Protein AF-K1QK33-F1 (afdb_mon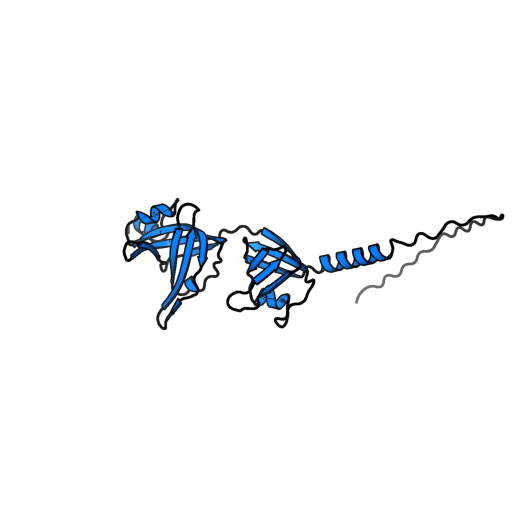omer_lite)

Foldseek 3Di:
DPPVVVCQQQFNEEDPAPVCLLVDDFFRWYKYKFAFQDKDQWDDDPVWIWIWTWGDPPPDIAIEIEIDVRRVDDDDHGWIKIKHTWGWHADPSDIHTYDDPSIDIDTPFDKDKDKAWFPDWDLPQVFTWTAGPNAIATEHNVLVCVQVVPSDDDGPFIWIAIARVRYGPDIDGPVVVVVVVVVVVVVVVVPDDPDDDDDDDDDDDDDDDDDDDDDDDDDDDDDD

Radius of gyration: 31.72 Å; chains: 1; bounding box: 88×4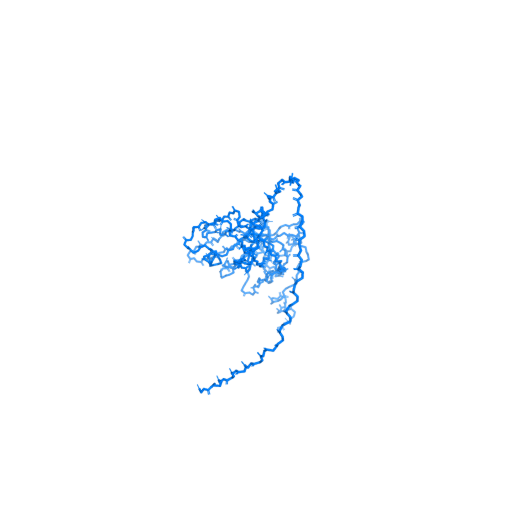4×99 Å

pLDDT: mean 79.13, std 19.97, range [30.23, 97.62]

InterPro domains:
  IPR012340 Nucleic acid-binding, OB-fold [G3DSA:2.40.50.140] (19-129)
  IPR012340 Nucleic acid-binding, OB-fold [SSF50249] (20-109)

Secondary structure (DSSP, 8-state):
--HHHHHHHHSPPBPS-GGGGGGSPTT-EEEEEEEEEEEPPPEE-SS-EEEEEEEE-SS-EEEEEEEGGGGGS---TT-EEEEEEEEEEEETTEEEEEEEEEEEEEE-PPPEEEEEEEEEEE--TTS-EEEETTEEEE--HHHHHHHSTTS---TT-EEEEEEETTEEEEEEE-HHHHHHHHHHHHHHHSS---PPP---------------------------

Sequence (224 aa):
MDENVVRKFTNPPMVDELGRIASLDNKMRVSVKGEVSNVSGIIETNETKRKIVTLSDGNATVDVKLWGELASLRIFSGSVVEISCVHVDLYQGRRSLNSSASTKVKNIDVEDEFSGVIDGVSFDESNTSILINDEMLSCSTEQLSDIFPGGVFAENKHVKGRKRRSVITVLEEDVVAMVAEDVDKMVAVVGEDKLPEDELLGEDKEEKDIDNEAEEKLFKIESV

Organism: Magallana gigas (NCBI:txid29159)

Structure (mmCIF, N/CA/C/O backbone):
data_AF-K1QK33-F1
#
_entry.id   AF-K1QK33-F1
#
loop_
_atom_site.group_PDB
_atom_site.id
_atom_site.type_symbol
_atom_site.label_atom_id
_atom_site.label_alt_id
_atom_site.label_comp_id
_atom_site.label_asym_id
_atom_site.label_entity_id
_atom_site.label_seq_id
_atom_site.pdbx_PDB_ins_code
_atom_site.Cartn_x
_atom_site.Cartn_y
_atom_site.Cartn_z
_atom_site.occupancy
_atom_site.B_iso_or_equiv
_atom_site.auth_seq_id
_atom_site.auth_comp_id
_atom_site.auth_asym_id
_atom_site.auth_atom_id
_atom_site.pdbx_PDB_model_num
ATOM 1 N N . MET A 1 1 ? -2.361 -8.737 35.296 1.00 60.56 1 MET A N 1
ATOM 2 C CA . MET A 1 1 ? -2.838 -8.561 33.907 1.00 60.56 1 MET A CA 1
ATOM 3 C C . MET A 1 1 ? -2.863 -9.936 33.275 1.00 60.56 1 MET A C 1
ATOM 5 O O . MET A 1 1 ? -1.891 -10.654 33.445 1.00 60.56 1 MET A O 1
ATOM 9 N N . ASP A 1 2 ? -3.960 -10.319 32.630 1.00 78.75 2 ASP A N 1
ATOM 10 C CA . ASP A 1 2 ? -4.052 -11.603 31.927 1.00 78.75 2 ASP A CA 1
ATOM 11 C C . ASP A 1 2 ? -3.183 -11.550 30.656 1.00 78.75 2 ASP A C 1
ATOM 13 O O . ASP A 1 2 ? -3.399 -10.699 29.787 1.00 78.75 2 ASP A O 1
ATOM 17 N N . GLU A 1 3 ? -2.181 -12.428 30.559 1.00 74.12 3 GLU A N 1
ATOM 18 C CA . GLU A 1 3 ? -1.261 -12.508 29.415 1.00 74.12 3 GLU A CA 1
ATOM 19 C C . GLU A 1 3 ? -2.002 -12.706 28.086 1.00 74.12 3 GLU A C 1
ATOM 21 O O . GLU A 1 3 ? -1.578 -12.180 27.053 1.00 74.12 3 GLU A O 1
ATOM 26 N N . ASN A 1 4 ? -3.157 -13.379 28.101 1.00 74.44 4 ASN A N 1
ATOM 27 C CA . ASN A 1 4 ? -3.968 -13.566 26.901 1.00 74.44 4 ASN A CA 1
ATOM 28 C C . ASN A 1 4 ? -4.580 -12.254 26.403 1.00 74.44 4 ASN A C 1
ATOM 30 O O . ASN A 1 4 ? -4.718 -12.057 25.194 1.00 74.44 4 ASN A O 1
ATOM 34 N N . VAL A 1 5 ? -4.926 -11.340 27.312 1.00 74.81 5 VAL A N 1
ATOM 35 C CA . VAL A 1 5 ? -5.465 -10.019 26.961 1.00 74.81 5 VAL A CA 1
ATOM 36 C C . VAL A 1 5 ? -4.369 -9.153 26.349 1.00 74.81 5 VAL A C 1
ATOM 38 O O . VAL A 1 5 ? -4.593 -8.526 25.314 1.00 74.81 5 VAL A O 1
ATOM 41 N N . VAL A 1 6 ? -3.163 -9.180 26.926 1.00 76.88 6 VAL A N 1
ATOM 42 C CA . VAL A 1 6 ? -2.003 -8.458 26.381 1.00 76.88 6 VAL A CA 1
ATOM 43 C C . VAL A 1 6 ? -1.658 -8.983 24.990 1.00 76.88 6 VAL A C 1
ATOM 45 O O . VAL A 1 6 ? -1.521 -8.193 24.061 1.00 76.88 6 VAL A O 1
ATOM 48 N N . ARG A 1 7 ? -1.604 -10.308 24.810 1.00 76.38 7 ARG A N 1
ATOM 49 C CA . ARG A 1 7 ? -1.292 -10.930 23.517 1.00 76.38 7 ARG A CA 1
ATOM 50 C C . ARG A 1 7 ? -2.323 -10.596 22.442 1.00 76.38 7 ARG A C 1
ATOM 52 O O . ARG A 1 7 ? -1.934 -10.224 21.342 1.00 76.38 7 ARG A O 1
ATOM 59 N N . LYS A 1 8 ? -3.624 -10.664 22.745 1.00 74.31 8 LYS A N 1
ATOM 60 C CA . LYS A 1 8 ? -4.683 -10.249 21.801 1.00 74.31 8 LYS A CA 1
ATOM 61 C C . LYS A 1 8 ? -4.584 -8.770 21.426 1.00 74.31 8 LYS A C 1
ATOM 63 O O . LYS A 1 8 ? -5.012 -8.384 20.343 1.00 74.31 8 LYS A O 1
ATOM 68 N N . PHE A 1 9 ? -4.032 -7.946 22.312 1.00 75.94 9 PHE A N 1
ATOM 69 C CA . PHE A 1 9 ? -3.857 -6.524 22.061 1.00 75.94 9 PHE A CA 1
ATOM 70 C C . PHE A 1 9 ? -2.605 -6.217 21.232 1.00 75.94 9 PHE A C 1
ATOM 72 O O . PHE A 1 9 ? -2.663 -5.346 20.369 1.00 75.94 9 PHE A O 1
ATOM 79 N N . THR A 1 10 ? -1.488 -6.906 21.470 1.00 77.62 10 THR A N 1
ATOM 80 C CA . THR A 1 10 ? -0.196 -6.617 20.821 1.00 77.62 10 THR A CA 1
ATOM 81 C C . THR A 1 10 ? 0.072 -7.456 19.577 1.00 77.62 10 THR A C 1
ATOM 83 O O . THR A 1 10 ? 0.763 -6.988 18.676 1.00 77.62 10 THR A O 1
ATOM 86 N N . ASN A 1 11 ? -0.482 -8.666 19.505 1.00 83.44 11 ASN A N 1
ATOM 87 C CA . ASN A 1 11 ? -0.312 -9.603 18.400 1.00 83.44 11 ASN A CA 1
ATOM 88 C C . ASN A 1 11 ? -1.617 -10.382 18.134 1.00 83.44 11 ASN A C 1
ATOM 90 O O . ASN A 1 11 ? -1.719 -11.571 18.464 1.00 83.44 11 ASN A O 1
ATOM 94 N N . PRO A 1 12 ? -2.655 -9.704 17.613 1.00 88.56 12 PRO A N 1
ATOM 95 C CA . PRO A 1 12 ? -3.931 -10.340 17.331 1.00 88.56 12 PRO A CA 1
ATOM 96 C C . PRO A 1 12 ? -3.814 -11.374 16.203 1.00 88.56 12 PRO A C 1
ATOM 98 O O . PRO A 1 12 ? -2.946 -11.246 15.332 1.00 88.56 12 PRO A O 1
ATOM 101 N N . PRO A 1 13 ? -4.707 -12.380 16.194 1.00 89.69 13 PRO A N 1
ATOM 102 C CA . PRO A 1 13 ? -4.662 -13.464 15.223 1.00 89.69 13 PRO A CA 1
ATOM 103 C C . PRO A 1 13 ? -4.806 -12.949 13.789 1.00 89.69 13 PRO A C 1
ATOM 105 O O . PRO A 1 13 ? -5.500 -11.958 13.535 1.00 89.69 13 PRO A O 1
ATOM 108 N N . MET A 1 14 ? -4.155 -13.653 12.862 1.00 93.12 14 MET A N 1
ATOM 109 C CA . MET A 1 14 ? -4.370 -13.459 11.435 1.00 93.12 14 MET A CA 1
ATOM 110 C C . MET A 1 14 ? -5.740 -14.002 11.043 1.00 93.12 14 MET A C 1
ATOM 112 O O . MET A 1 14 ? -6.140 -15.072 11.495 1.00 93.12 14 MET A O 1
ATOM 116 N N . VAL A 1 15 ? -6.464 -13.244 10.233 1.00 94.31 15 VAL A N 1
ATOM 117 C CA . VAL A 1 15 ? -7.711 -13.686 9.621 1.00 94.31 15 VAL A CA 1
ATOM 118 C C . VAL A 1 15 ? -7.368 -14.438 8.342 1.00 94.31 15 VAL A C 1
ATOM 120 O O . VAL A 1 15 ? -6.666 -13.897 7.491 1.00 94.31 15 VAL A O 1
ATOM 123 N N . ASP A 1 16 ? -7.874 -15.665 8.225 1.00 89.12 16 ASP A N 1
ATOM 124 C CA . ASP A 1 16 ? -7.575 -16.552 7.092 1.00 89.12 16 ASP A CA 1
ATOM 125 C C . ASP A 1 16 ? -8.232 -16.086 5.781 1.00 89.12 16 ASP A C 1
ATOM 127 O O . ASP A 1 16 ? -7.663 -16.255 4.709 1.00 89.12 16 ASP A O 1
ATOM 131 N N . GLU A 1 17 ? -9.418 -15.476 5.874 1.00 93.19 17 GLU A N 1
ATOM 132 C CA . GLU A 1 17 ? -10.234 -15.031 4.735 1.00 93.19 17 GLU A CA 1
ATOM 133 C C . GLU A 1 17 ? -10.769 -13.619 4.990 1.00 93.19 17 GLU A C 1
ATOM 135 O O . GLU A 1 17 ? -11.452 -13.374 5.994 1.00 93.19 17 GLU A O 1
ATOM 140 N N . LEU A 1 18 ? -10.530 -12.683 4.071 1.00 94.31 18 LEU A N 1
ATOM 141 C CA . LEU A 1 18 ? -10.944 -11.286 4.224 1.00 94.31 18 LEU A CA 1
ATOM 142 C C . LEU A 1 18 ? -12.469 -11.147 4.312 1.00 94.31 18 LEU A C 1
ATOM 144 O O . LEU A 1 18 ? -12.970 -10.265 5.014 1.00 94.31 18 LEU A O 1
ATOM 148 N N . GLY A 1 19 ? -13.224 -12.061 3.694 1.00 92.06 19 GLY A N 1
ATOM 149 C CA . GLY A 1 19 ? -14.686 -12.108 3.795 1.00 92.06 19 GLY A CA 1
ATOM 150 C C . GLY A 1 19 ? -15.193 -12.247 5.236 1.00 92.06 19 GLY A C 1
ATOM 151 O O . GLY A 1 19 ? -16.234 -11.687 5.589 1.00 92.06 19 GLY A O 1
ATOM 152 N N . ARG A 1 20 ? -14.424 -12.897 6.123 1.00 93.31 20 ARG A N 1
ATOM 153 C CA . ARG A 1 20 ? -14.799 -13.065 7.537 1.00 93.31 20 ARG A CA 1
ATOM 154 C C . ARG A 1 20 ? -14.842 -11.743 8.291 1.00 93.31 20 ARG A C 1
ATOM 156 O O . ARG A 1 20 ? -15.603 -11.647 9.256 1.00 93.31 20 ARG A O 1
ATOM 163 N N . ILE A 1 21 ? -14.122 -10.710 7.836 1.00 94.25 21 ILE A N 1
ATOM 164 C CA . ILE A 1 21 ? -14.168 -9.368 8.438 1.00 94.25 21 ILE A CA 1
ATOM 165 C C . ILE A 1 21 ? -15.605 -8.846 8.505 1.00 94.25 21 ILE A C 1
ATOM 167 O O . ILE A 1 21 ? -15.966 -8.218 9.497 1.00 94.25 21 ILE A O 1
ATOM 171 N N . ALA A 1 22 ? -16.457 -9.176 7.527 1.00 89.81 22 ALA A N 1
ATOM 172 C CA . ALA A 1 22 ? -17.864 -8.783 7.503 1.00 89.81 22 ALA A CA 1
ATOM 173 C C . ALA A 1 22 ? -18.676 -9.296 8.711 1.00 89.81 22 ALA A C 1
ATOM 175 O O . ALA A 1 22 ? -19.718 -8.719 9.014 1.00 89.81 22 ALA A O 1
ATOM 176 N N . SER A 1 23 ? -18.201 -10.326 9.418 1.00 91.69 23 SER A N 1
ATOM 177 C CA . SER A 1 23 ? -18.864 -10.937 10.581 1.00 91.69 23 SER A CA 1
ATOM 178 C C . SER A 1 23 ? -18.249 -10.562 11.934 1.00 91.69 23 SER A C 1
ATOM 180 O O . SER A 1 23 ? -18.840 -10.862 12.967 1.00 91.69 23 SER A O 1
ATOM 182 N N . LEU A 1 24 ? -17.091 -9.895 11.954 1.00 93.69 24 LEU A N 1
ATOM 183 C CA . LEU A 1 24 ? -16.370 -9.609 13.196 1.00 93.69 24 LEU A CA 1
ATOM 184 C C . LEU A 1 24 ? -17.005 -8.478 14.011 1.00 93.69 24 LEU A C 1
ATOM 186 O O . LEU A 1 24 ? -17.652 -7.571 13.478 1.00 93.69 24 LEU A O 1
ATOM 190 N N . ASP A 1 25 ? -16.774 -8.494 15.319 1.00 93.50 25 ASP A N 1
ATOM 191 C CA . ASP A 1 25 ? -17.248 -7.437 16.206 1.00 93.50 25 ASP A CA 1
ATOM 192 C C . ASP A 1 25 ? -16.510 -6.118 15.970 1.00 93.50 25 ASP A C 1
ATOM 194 O O . ASP A 1 25 ? -15.316 -6.075 15.657 1.00 93.50 25 ASP A O 1
ATOM 198 N N . ASN A 1 26 ? -17.228 -5.008 16.147 1.00 94.62 26 ASN A N 1
ATOM 199 C CA . ASN A 1 26 ? -16.630 -3.681 16.071 1.00 94.62 26 ASN A CA 1
ATOM 200 C C . ASN A 1 26 ? -15.508 -3.542 17.114 1.00 94.62 26 ASN A C 1
ATOM 202 O O . ASN A 1 26 ? -15.636 -4.014 18.241 1.00 94.62 26 ASN A O 1
ATOM 206 N N . LYS A 1 27 ? -14.419 -2.858 16.749 1.00 92.69 27 LYS A N 1
ATOM 207 C CA . LYS A 1 27 ? -13.205 -2.664 17.564 1.00 92.69 27 LYS A CA 1
ATOM 208 C C . LYS A 1 27 ? -12.405 -3.933 17.880 1.00 92.69 27 LYS A C 1
ATOM 210 O O . LYS A 1 27 ? -11.372 -3.826 18.544 1.00 92.69 27 LYS A O 1
ATOM 215 N N . MET A 1 28 ? -12.798 -5.102 17.371 1.00 92.94 28 MET A N 1
ATOM 216 C CA . MET A 1 28 ? -11.976 -6.306 17.473 1.00 92.94 28 MET A CA 1
ATOM 217 C C . MET A 1 28 ? -10.638 -6.090 16.761 1.00 92.94 28 MET A C 1
ATOM 219 O O . MET A 1 28 ? -10.605 -5.596 15.634 1.00 92.94 28 MET A O 1
ATOM 223 N N . ARG A 1 29 ? -9.536 -6.457 17.421 1.00 94.25 29 ARG A N 1
ATOM 224 C CA . ARG A 1 29 ? -8.194 -6.404 16.835 1.00 94.25 29 ARG A CA 1
ATOM 225 C C . ARG A 1 29 ? -7.901 -7.671 16.045 1.00 94.25 29 ARG A C 1
ATOM 227 O O . ARG A 1 29 ? -8.125 -8.771 16.547 1.00 94.25 29 ARG A O 1
ATOM 234 N N . VAL A 1 30 ? -7.367 -7.500 14.843 1.00 95.88 30 VAL A N 1
ATOM 235 C CA . VAL A 1 30 ? -7.015 -8.576 13.913 1.00 95.88 30 VAL A CA 1
ATOM 236 C C . VAL A 1 30 ? -5.743 -8.236 13.146 1.00 95.88 30 VAL A C 1
ATOM 238 O O . VAL A 1 30 ? -5.305 -7.084 13.106 1.00 95.88 30 VAL A O 1
ATOM 241 N N . SER A 1 31 ? -5.156 -9.255 12.538 1.00 96.62 31 SER A N 1
ATOM 242 C CA . SER A 1 31 ? -4.126 -9.117 11.516 1.00 96.62 31 SER A CA 1
ATOM 243 C C . SER A 1 31 ? -4.679 -9.654 10.195 1.00 96.62 31 SER A C 1
ATOM 245 O O . SER A 1 31 ? -5.483 -10.584 10.196 1.00 96.62 31 SER A O 1
ATOM 247 N N . VAL A 1 32 ? -4.287 -9.068 9.071 1.00 96.25 32 VAL A N 1
ATOM 248 C CA . VAL A 1 32 ? -4.762 -9.462 7.738 1.00 96.25 32 VAL A CA 1
ATOM 249 C C . VAL A 1 32 ? -3.596 -9.586 6.775 1.00 96.25 32 VAL A C 1
ATOM 251 O O . VAL A 1 32 ? -2.602 -8.870 6.897 1.00 96.25 32 VAL A O 1
ATOM 254 N N . LYS A 1 33 ? -3.736 -10.483 5.807 1.00 95.00 33 LYS A N 1
ATOM 255 C CA . LYS A 1 33 ? -2.839 -10.613 4.666 1.00 95.00 33 LYS A CA 1
ATOM 256 C C . LYS A 1 33 ? -3.685 -10.587 3.403 1.00 95.00 33 LYS A C 1
ATOM 258 O O . LYS A 1 33 ? -4.745 -11.201 3.369 1.00 95.00 33 LYS A O 1
ATOM 263 N N . GLY A 1 34 ? -3.227 -9.874 2.387 1.00 93.56 34 GLY A N 1
ATOM 264 C CA . GLY A 1 34 ? -3.933 -9.807 1.117 1.00 93.56 34 GLY A CA 1
ATOM 265 C C . GLY A 1 34 ? -3.133 -9.077 0.059 1.00 93.56 34 GLY A C 1
ATOM 266 O O . GLY A 1 34 ? -2.142 -8.403 0.351 1.00 93.56 34 GLY A O 1
ATOM 267 N N . GLU A 1 35 ? -3.584 -9.227 -1.174 1.00 92.19 35 GLU A N 1
ATOM 268 C CA . GLU A 1 35 ? -3.097 -8.471 -2.311 1.00 92.19 35 GLU A CA 1
ATOM 269 C C . GLU A 1 35 ? -3.724 -7.079 -2.327 1.00 92.19 35 GLU A C 1
ATOM 271 O O . GLU A 1 35 ? -4.932 -6.915 -2.178 1.00 92.19 35 GLU A O 1
ATOM 276 N N . VAL A 1 36 ? -2.910 -6.051 -2.508 1.00 92.44 36 VAL A N 1
ATOM 277 C CA . VAL A 1 36 ? -3.367 -4.674 -2.613 1.00 92.44 36 VAL A CA 1
ATOM 278 C C . VAL A 1 36 ? -4.030 -4.489 -3.971 1.00 92.44 36 VAL A C 1
ATOM 280 O O . VAL A 1 36 ? -3.363 -4.411 -4.988 1.00 92.44 36 VAL A O 1
ATOM 283 N N . SER A 1 37 ? -5.349 -4.385 -4.004 1.00 91.81 37 SER A N 1
ATOM 284 C CA . SER A 1 37 ? -6.094 -4.114 -5.242 1.00 91.81 37 SER A CA 1
ATOM 285 C C . SER A 1 37 ? -6.120 -2.628 -5.606 1.00 91.81 37 SER A C 1
ATOM 287 O O . SER A 1 37 ? -6.180 -2.277 -6.781 1.00 91.81 37 SER A O 1
ATOM 289 N N . ASN A 1 38 ? -6.085 -1.747 -4.603 1.00 91.75 38 ASN A N 1
ATOM 290 C CA . ASN A 1 38 ? -6.133 -0.303 -4.797 1.00 91.75 38 ASN A CA 1
ATOM 291 C C . ASN A 1 38 ? -5.453 0.432 -3.634 1.00 91.75 38 ASN A C 1
ATOM 293 O O . ASN A 1 38 ? -5.521 -0.002 -2.479 1.00 91.75 38 ASN A O 1
ATOM 297 N N . VAL A 1 39 ? -4.845 1.574 -3.939 1.00 92.06 39 VAL A N 1
ATOM 298 C CA . VAL A 1 39 ? -4.249 2.502 -2.980 1.00 92.06 39 VAL A CA 1
ATOM 299 C C . VAL A 1 39 ? -4.772 3.898 -3.291 1.00 92.06 39 VAL A C 1
ATOM 301 O O . VAL A 1 39 ? -4.550 4.427 -4.376 1.00 92.06 39 VAL A O 1
ATOM 304 N N . SER A 1 40 ? -5.471 4.516 -2.340 1.00 93.06 40 SER A N 1
ATOM 305 C CA . SER A 1 40 ? -5.924 5.896 -2.506 1.00 93.06 40 SER A CA 1
ATOM 306 C C . SER A 1 40 ? -4.747 6.873 -2.465 1.00 93.06 40 SER A C 1
ATOM 308 O O . SER A 1 40 ? -3.714 6.598 -1.852 1.00 93.06 40 SER A O 1
ATOM 310 N N . GLY A 1 41 ? -4.954 8.084 -2.984 1.00 87.25 41 GLY A N 1
ATOM 311 C CA . GLY A 1 41 ? -4.113 9.222 -2.615 1.00 87.25 41 GLY A CA 1
ATOM 312 C C . GLY A 1 41 ? -4.123 9.463 -1.098 1.00 87.25 41 GLY A C 1
ATOM 313 O O . GLY A 1 41 ? -5.017 8.996 -0.375 1.00 87.25 41 GLY A O 1
ATOM 314 N N . ILE A 1 42 ? -3.121 10.189 -0.608 1.00 91.75 42 ILE A N 1
ATOM 315 C CA . ILE A 1 42 ? -3.087 10.630 0.786 1.00 91.75 42 ILE A CA 1
ATOM 316 C C . ILE A 1 42 ? -4.120 11.745 0.963 1.00 91.75 42 ILE A C 1
ATOM 318 O O . ILE A 1 42 ? -4.104 12.747 0.256 1.00 91.75 42 ILE A O 1
ATOM 322 N N . ILE A 1 43 ? -5.021 11.555 1.922 1.00 92.25 43 ILE A N 1
ATOM 323 C CA . ILE A 1 43 ? -5.999 12.552 2.346 1.00 92.25 43 ILE A CA 1
ATOM 324 C C . ILE A 1 43 ? -5.438 13.211 3.602 1.00 92.25 43 ILE A C 1
ATOM 326 O O . ILE A 1 43 ? -5.307 12.555 4.641 1.00 92.25 43 ILE A O 1
ATOM 330 N N . GLU A 1 44 ? -5.108 14.493 3.506 1.00 91.69 44 GLU A N 1
ATOM 331 C CA . GLU A 1 44 ? -4.463 15.254 4.573 1.00 91.69 44 GLU A CA 1
ATOM 332 C C . GLU A 1 44 ? -5.277 16.505 4.915 1.00 91.69 44 GLU A C 1
ATOM 334 O O . GLU A 1 44 ? -5.737 17.241 4.044 1.00 91.69 44 GLU A O 1
ATOM 339 N N . THR A 1 45 ? -5.492 16.708 6.210 1.00 90.94 45 THR A N 1
ATOM 340 C CA . THR A 1 45 ? -6.045 17.919 6.815 1.00 90.94 45 THR A CA 1
ATOM 341 C C . THR A 1 45 ? -5.024 18.474 7.804 1.00 90.94 45 THR A C 1
ATOM 343 O O . THR A 1 45 ? -4.062 17.792 8.149 1.00 90.94 45 THR A O 1
ATOM 346 N N . ASN A 1 46 ? -5.260 19.676 8.335 1.00 87.81 46 ASN A N 1
ATOM 347 C CA . ASN A 1 46 ? -4.370 20.289 9.333 1.00 87.81 46 ASN A CA 1
ATOM 348 C C . ASN A 1 46 ? -4.151 19.427 10.594 1.00 87.81 46 ASN A C 1
ATOM 350 O O . ASN A 1 46 ? -3.192 19.650 11.325 1.00 87.81 46 ASN A O 1
ATOM 354 N N . GLU A 1 47 ? -5.042 18.470 10.868 1.00 88.88 47 GLU A N 1
ATOM 355 C CA . GLU A 1 47 ? -5.024 17.652 12.086 1.00 88.88 47 GLU A CA 1
ATOM 356 C C . GLU A 1 47 ? -4.766 16.167 11.817 1.00 88.88 47 GLU A C 1
ATOM 358 O O . GLU A 1 47 ? -4.342 15.440 12.714 1.00 88.88 47 GLU A O 1
ATOM 363 N N . THR A 1 48 ? -5.058 15.679 10.607 1.00 91.69 48 THR A N 1
ATOM 364 C CA . THR A 1 48 ? -5.021 14.243 10.322 1.00 91.69 48 THR A CA 1
ATOM 365 C C . THR A 1 48 ? -4.505 13.946 8.929 1.00 91.69 48 THR A C 1
ATOM 367 O O . THR A 1 48 ? -4.866 14.603 7.959 1.00 91.69 48 THR A O 1
ATOM 370 N N . LYS A 1 49 ? -3.737 12.866 8.829 1.00 94.06 49 LYS A N 1
ATOM 371 C CA . LYS A 1 49 ? -3.244 12.316 7.572 1.00 94.06 49 LYS A CA 1
ATOM 372 C C . LYS A 1 49 ? -3.669 10.865 7.469 1.00 94.06 49 LYS A C 1
ATOM 374 O O . LYS A 1 49 ? -3.510 10.112 8.435 1.00 94.06 49 LYS A O 1
ATOM 379 N N . ARG A 1 50 ? -4.232 10.461 6.331 1.00 95.50 50 ARG A N 1
ATOM 380 C CA . ARG A 1 50 ? -4.615 9.065 6.105 1.00 95.50 50 ARG A CA 1
ATOM 381 C C . ARG A 1 50 ? -4.496 8.631 4.656 1.00 95.50 50 ARG A C 1
ATOM 383 O O . ARG A 1 50 ? -4.633 9.435 3.743 1.00 95.50 50 ARG A O 1
ATOM 390 N N . LYS A 1 51 ? -4.356 7.326 4.465 1.00 95.12 51 LYS A N 1
ATOM 391 C CA . LYS A 1 51 ? -4.464 6.648 3.174 1.00 95.12 51 LYS A CA 1
ATOM 392 C C . LYS A 1 51 ? -5.342 5.414 3.313 1.00 95.12 51 LYS A C 1
ATOM 394 O O . LYS A 1 51 ? -5.377 4.801 4.380 1.00 95.12 51 LYS A O 1
ATOM 399 N N . ILE A 1 52 ? -6.060 5.057 2.257 1.00 96.31 52 ILE A N 1
ATOM 400 C CA . ILE A 1 52 ? -6.887 3.855 2.211 1.00 96.31 52 ILE A CA 1
ATOM 401 C C . ILE A 1 52 ? -6.207 2.845 1.292 1.00 96.31 52 ILE A C 1
ATOM 403 O O . ILE A 1 52 ? -5.870 3.160 0.154 1.00 96.31 52 ILE A O 1
ATOM 407 N N . VAL A 1 53 ? -5.996 1.640 1.809 1.00 96.44 53 VAL A N 1
ATOM 408 C CA . VAL A 1 53 ? -5.450 0.499 1.074 1.00 96.44 53 VAL A CA 1
ATOM 409 C C . VAL A 1 53 ? -6.533 -0.565 1.012 1.00 96.44 53 VAL A C 1
ATOM 411 O O . VAL A 1 53 ? -6.994 -1.029 2.054 1.00 96.44 53 VAL A O 1
ATOM 414 N N . THR A 1 54 ? -6.948 -0.951 -0.187 1.00 96.94 54 THR A N 1
ATOM 415 C CA . THR A 1 54 ? -7.949 -2.003 -0.381 1.00 96.94 54 THR A CA 1
ATOM 416 C C . THR A 1 54 ? -7.236 -3.325 -0.624 1.00 96.94 54 THR A C 1
ATOM 418 O O . THR A 1 54 ? -6.576 -3.501 -1.648 1.00 96.94 54 THR A O 1
ATOM 421 N N . LEU A 1 55 ? -7.374 -4.261 0.315 1.00 96.31 55 LEU A N 1
ATOM 422 C CA . LEU A 1 55 ? -6.838 -5.617 0.201 1.00 96.31 55 LEU A CA 1
ATOM 423 C C . LEU A 1 55 ? -7.870 -6.554 -0.423 1.00 96.31 55 LEU A C 1
ATOM 425 O O . LEU A 1 55 ? -9.060 -6.408 -0.156 1.00 96.31 55 LEU A O 1
ATOM 429 N N . SER A 1 56 ? -7.397 -7.523 -1.195 1.00 94.44 56 SER A N 1
ATOM 430 C CA . SER A 1 56 ? -8.158 -8.586 -1.841 1.00 94.44 56 SER A CA 1
ATOM 431 C C . SER A 1 56 ? -7.501 -9.939 -1.570 1.00 94.44 56 SER A C 1
ATOM 433 O O . SER A 1 56 ? -6.274 -10.047 -1.543 1.00 94.44 56 SER A O 1
ATOM 435 N N . ASP A 1 57 ? -8.312 -10.974 -1.376 1.00 90.94 57 ASP A N 1
ATOM 436 C CA . ASP A 1 57 ? -7.888 -12.381 -1.346 1.00 90.94 57 ASP A CA 1
ATOM 437 C C . ASP A 1 57 ? -8.436 -13.174 -2.550 1.00 90.94 57 ASP A C 1
ATOM 439 O O . ASP A 1 57 ? -8.380 -14.401 -2.573 1.00 90.94 57 ASP A O 1
ATOM 443 N N . GLY A 1 58 ? -8.987 -12.470 -3.547 1.00 87.44 58 GLY A N 1
ATOM 444 C CA . GLY A 1 58 ? -9.664 -13.041 -4.714 1.00 87.44 58 GLY A CA 1
ATOM 445 C C . GLY A 1 58 ? -11.163 -13.287 -4.511 1.00 87.44 58 GLY A C 1
ATOM 446 O O . GLY A 1 58 ? -11.913 -13.235 -5.482 1.00 87.44 58 GLY A O 1
ATOM 447 N N . ASN A 1 59 ? -11.621 -13.475 -3.270 1.00 89.81 59 ASN A N 1
ATOM 448 C CA . ASN A 1 59 ? -13.028 -13.733 -2.947 1.00 89.81 59 ASN A CA 1
ATOM 449 C C . ASN A 1 59 ? -13.727 -12.509 -2.346 1.00 89.81 59 ASN A C 1
ATOM 451 O O . ASN A 1 59 ? -14.920 -12.293 -2.564 1.00 89.81 59 ASN A O 1
ATOM 455 N N . ALA A 1 60 ? -13.000 -11.713 -1.566 1.00 93.88 60 ALA A N 1
ATOM 456 C CA . ALA A 1 60 ? -13.515 -10.540 -0.887 1.00 93.88 60 ALA A CA 1
ATOM 457 C C . ALA A 1 60 ? -12.476 -9.420 -0.851 1.00 93.88 60 ALA A C 1
ATOM 459 O O . ALA A 1 60 ? -11.268 -9.645 -0.914 1.00 93.88 60 ALA A O 1
ATOM 460 N N . THR A 1 61 ? -12.970 -8.195 -0.685 1.00 95.62 61 THR A N 1
ATOM 461 C CA . THR A 1 61 ? -12.133 -7.007 -0.519 1.00 95.62 61 THR A CA 1
ATOM 462 C C . THR A 1 61 ? -12.414 -6.316 0.805 1.00 95.62 61 THR A C 1
ATOM 464 O O . THR A 1 61 ? -13.573 -6.211 1.213 1.00 95.62 61 THR A O 1
ATOM 467 N N . VAL A 1 62 ? -11.381 -5.770 1.445 1.00 96.62 62 VAL A N 1
ATOM 468 C CA . VAL A 1 62 ? -11.522 -4.960 2.660 1.00 96.62 62 VAL A CA 1
ATOM 469 C C . VAL A 1 62 ? -10.680 -3.694 2.580 1.00 96.62 62 VAL A C 1
ATOM 471 O O . VAL A 1 62 ? -9.519 -3.723 2.178 1.00 96.62 62 VAL A O 1
ATOM 474 N N . ASP A 1 63 ? -11.263 -2.578 3.009 1.00 97.19 63 ASP A N 1
ATOM 475 C CA . ASP A 1 63 ? -10.546 -1.310 3.100 1.00 97.19 63 ASP A CA 1
ATOM 476 C C . ASP A 1 63 ? -9.816 -1.200 4.434 1.00 97.19 63 ASP A C 1
ATOM 478 O O . ASP A 1 63 ? -10.417 -1.356 5.502 1.00 97.19 63 ASP A O 1
ATOM 482 N N . VAL A 1 64 ? -8.534 -0.857 4.367 1.00 97.62 64 VAL A N 1
ATOM 483 C CA . VAL A 1 64 ? -7.670 -0.584 5.511 1.00 97.62 64 VAL A CA 1
ATOM 484 C C . VAL A 1 64 ? -7.279 0.890 5.504 1.00 97.62 64 VAL A C 1
ATOM 486 O O . VAL A 1 64 ? -6.590 1.363 4.603 1.00 97.62 64 VAL A O 1
ATOM 489 N N . LYS A 1 65 ? -7.713 1.637 6.519 1.00 97.12 65 LYS A N 1
ATOM 490 C CA . LYS A 1 65 ? -7.361 3.045 6.721 1.00 97.12 65 LYS A CA 1
ATOM 491 C C . LYS A 1 65 ? -6.078 3.132 7.543 1.00 97.12 65 LYS A C 1
ATOM 493 O O . LYS A 1 65 ? -6.078 2.805 8.731 1.00 97.12 65 LYS A O 1
ATOM 498 N N . LEU A 1 66 ? -5.004 3.582 6.909 1.00 96.81 66 LEU A N 1
ATOM 499 C CA . LEU A 1 66 ? -3.703 3.827 7.522 1.00 96.81 66 LEU A CA 1
ATOM 500 C C . LEU A 1 66 ? -3.594 5.303 7.902 1.00 96.81 66 LEU A C 1
ATOM 502 O O . LEU A 1 66 ? -3.737 6.166 7.038 1.00 96.81 66 LEU A O 1
ATOM 506 N N . TRP A 1 67 ? -3.359 5.588 9.180 1.00 95.44 67 TRP A N 1
ATOM 507 C CA . TRP A 1 67 ? -3.341 6.944 9.738 1.00 95.44 67 TRP A CA 1
ATOM 508 C C . TRP A 1 67 ? -1.931 7.409 10.122 1.00 95.44 67 TRP A C 1
ATOM 510 O O . TRP A 1 67 ? -1.064 6.597 10.449 1.00 95.44 67 TRP A O 1
ATOM 520 N N . GLY A 1 68 ? -1.727 8.728 10.132 1.00 93.38 68 GLY A N 1
ATOM 521 C CA . GLY A 1 68 ? -0.471 9.369 10.523 1.00 93.38 68 GLY A CA 1
ATOM 522 C C . GLY A 1 68 ? 0.680 8.955 9.609 1.00 93.38 68 GLY A C 1
ATOM 523 O O . GLY A 1 68 ? 0.525 8.912 8.389 1.00 93.38 68 GLY A O 1
ATOM 524 N N . GLU A 1 69 ? 1.811 8.582 10.204 1.00 91.25 69 GLU A N 1
ATOM 525 C CA . GLU A 1 69 ? 3.005 8.136 9.472 1.00 91.25 69 GLU A CA 1
ATOM 526 C C . GLU A 1 69 ? 2.754 6.908 8.585 1.00 91.25 69 GLU A C 1
ATOM 528 O O . GLU A 1 69 ? 3.376 6.758 7.533 1.00 91.25 69 GLU A O 1
ATOM 533 N N . LEU A 1 70 ? 1.787 6.052 8.943 1.00 92.50 70 LEU A N 1
ATOM 534 C CA . LEU A 1 70 ? 1.443 4.878 8.136 1.00 92.50 70 LEU A CA 1
ATOM 535 C C . LEU A 1 70 ? 0.846 5.259 6.772 1.00 92.50 70 LEU A C 1
ATOM 537 O O . LEU A 1 70 ? 0.907 4.462 5.837 1.00 92.50 70 LEU A O 1
ATOM 541 N N . ALA A 1 71 ? 0.287 6.465 6.631 1.00 91.38 71 ALA A N 1
ATOM 542 C CA . ALA A 1 71 ? -0.225 6.958 5.354 1.00 91.38 71 ALA A CA 1
ATOM 543 C C . ALA A 1 71 ? 0.899 7.184 4.326 1.00 91.38 71 ALA A C 1
ATOM 545 O O . ALA A 1 71 ? 0.690 6.980 3.128 1.00 91.38 71 ALA A O 1
ATOM 546 N N . SER A 1 72 ? 2.092 7.551 4.806 1.00 87.31 72 SER A N 1
ATOM 547 C CA . SER A 1 72 ? 3.287 7.817 3.996 1.00 87.31 72 SER A CA 1
ATOM 548 C C . SER A 1 72 ? 4.018 6.538 3.562 1.00 87.31 72 SER A C 1
ATOM 550 O O . SER A 1 72 ? 4.939 6.608 2.752 1.00 87.31 72 SER A O 1
ATOM 552 N N . LEU A 1 73 ? 3.627 5.360 4.071 1.00 86.19 73 LEU A N 1
ATOM 553 C CA . LEU A 1 73 ? 4.243 4.091 3.676 1.00 86.19 73 LEU A CA 1
ATOM 554 C C . LEU A 1 73 ? 4.049 3.835 2.182 1.00 86.19 73 LEU A C 1
ATOM 556 O O . LEU A 1 73 ? 2.925 3.885 1.679 1.00 86.19 73 LEU A O 1
ATOM 560 N N . ARG A 1 74 ? 5.131 3.491 1.483 1.00 83.44 74 ARG A N 1
ATOM 561 C CA . ARG A 1 74 ? 5.074 3.075 0.079 1.00 83.44 74 ARG A CA 1
ATOM 562 C C . ARG A 1 74 ? 4.431 1.690 -0.005 1.00 83.44 74 ARG A C 1
ATOM 564 O O . ARG A 1 74 ? 5.014 0.692 0.407 1.00 83.44 74 ARG A O 1
ATOM 571 N N . ILE A 1 75 ? 3.191 1.669 -0.477 1.00 85.75 75 ILE A N 1
ATOM 572 C CA . ILE A 1 75 ? 2.381 0.476 -0.718 1.00 85.75 75 ILE A CA 1
ATOM 573 C C . ILE A 1 75 ? 1.843 0.654 -2.124 1.00 85.75 75 ILE A C 1
ATOM 575 O O . ILE A 1 75 ? 1.328 1.728 -2.437 1.00 85.75 75 ILE A O 1
ATOM 579 N N . PHE A 1 76 ? 1.977 -0.380 -2.940 1.00 80.44 76 PHE A N 1
ATOM 580 C CA . PHE A 1 76 ? 1.658 -0.320 -4.356 1.00 80.44 76 PHE A CA 1
ATOM 581 C C . PHE A 1 76 ? 0.534 -1.294 -4.673 1.00 80.44 76 PHE A C 1
ATOM 583 O O . PHE A 1 76 ? 0.444 -2.365 -4.064 1.00 80.44 76 PHE A O 1
ATOM 590 N N . SER A 1 77 ? -0.328 -0.914 -5.610 1.00 85.94 77 SER A N 1
ATOM 591 C CA . SER A 1 77 ? -1.317 -1.834 -6.159 1.00 85.94 77 SER A CA 1
ATOM 592 C C . SER A 1 77 ? -0.614 -3.033 -6.781 1.00 85.94 77 SER A C 1
ATOM 594 O O . SER A 1 77 ? 0.471 -2.919 -7.344 1.00 85.94 77 SER A O 1
ATOM 596 N N . GLY A 1 78 ? -1.224 -4.192 -6.608 1.00 81.69 78 GLY A N 1
ATOM 597 C CA . GLY A 1 78 ? -0.637 -5.466 -6.930 1.00 81.69 78 GLY A CA 1
ATOM 598 C C . GLY A 1 78 ? 0.539 -5.829 -6.037 1.00 81.69 78 GLY A C 1
ATOM 599 O O . GLY A 1 78 ? 1.375 -6.539 -6.535 1.00 81.69 78 GLY A O 1
ATOM 600 N N . SER A 1 79 ? 0.668 -5.415 -4.774 1.00 83.44 79 SER A N 1
ATOM 601 C CA . SER A 1 79 ? 1.641 -6.022 -3.830 1.00 83.44 79 SER A CA 1
ATOM 602 C C . SER A 1 79 ? 0.936 -6.911 -2.808 1.00 83.44 79 SER A C 1
ATOM 604 O O . SER A 1 79 ? -0.221 -6.661 -2.480 1.00 83.44 79 SER A O 1
ATOM 606 N N . VAL A 1 80 ? 1.596 -7.936 -2.264 1.00 89.44 80 VAL A N 1
ATOM 607 C CA . VAL A 1 80 ? 1.065 -8.709 -1.128 1.00 89.44 80 VAL A CA 1
ATOM 608 C C . VAL A 1 80 ? 1.582 -8.115 0.168 1.00 89.44 80 VAL A C 1
ATOM 610 O O . VAL A 1 80 ? 2.785 -8.081 0.427 1.00 89.44 80 VAL A O 1
ATOM 613 N N . VAL A 1 81 ? 0.667 -7.695 1.037 1.00 92.50 81 VAL A N 1
ATOM 614 C CA . VAL A 1 81 ? 1.022 -7.107 2.330 1.00 92.50 81 VAL A CA 1
ATOM 615 C C . VAL A 1 81 ? 0.413 -7.881 3.488 1.00 92.50 81 VAL A C 1
ATOM 617 O O . VAL A 1 81 ? -0.705 -8.388 3.418 1.00 92.50 81 VAL A O 1
ATOM 620 N N . GLU A 1 82 ? 1.162 -7.935 4.583 1.00 94.56 82 GLU A N 1
ATOM 621 C CA . GLU A 1 82 ? 0.692 -8.313 5.907 1.00 94.56 82 GLU A CA 1
ATOM 622 C C . GLU A 1 82 ? 0.495 -7.044 6.729 1.00 94.56 82 GLU A C 1
ATOM 624 O O . GLU A 1 82 ? 1.434 -6.272 6.933 1.00 94.56 82 GLU A O 1
ATOM 629 N N . ILE A 1 83 ? -0.717 -6.821 7.222 1.00 96.06 83 ILE A N 1
ATOM 630 C CA . ILE A 1 83 ? -1.024 -5.713 8.118 1.00 96.06 83 ILE A CA 1
ATOM 631 C C . ILE A 1 83 ? -1.463 -6.299 9.451 1.00 96.06 83 ILE A C 1
ATOM 633 O O . ILE A 1 83 ? -2.545 -6.870 9.586 1.00 96.06 83 ILE A O 1
ATOM 637 N N . SER A 1 84 ? -0.609 -6.148 10.453 1.00 95.75 84 SER A N 1
ATOM 638 C CA . SER A 1 84 ? -0.850 -6.663 11.797 1.00 95.75 84 SER A CA 1
ATOM 639 C C . SER A 1 84 ? -1.460 -5.605 12.706 1.00 95.75 84 SER A C 1
ATOM 641 O O . SER A 1 84 ? -1.193 -4.411 12.569 1.00 95.75 84 SER A O 1
ATOM 643 N N . CYS A 1 85 ? -2.260 -6.051 13.673 1.00 94.75 85 CYS A N 1
ATOM 644 C CA . CYS A 1 85 ? -2.793 -5.211 14.746 1.00 94.75 85 CYS A CA 1
ATOM 645 C C . CYS A 1 85 ? -3.633 -4.006 14.287 1.00 94.75 85 CYS A C 1
ATOM 647 O O . CYS A 1 85 ? -3.503 -2.884 14.792 1.00 94.75 85 CYS A O 1
ATOM 649 N N . VAL A 1 86 ? -4.519 -4.248 13.326 1.00 96.56 86 VAL A N 1
ATOM 650 C CA . VAL A 1 86 ? -5.600 -3.328 12.945 1.00 96.56 86 VAL A CA 1
ATOM 651 C C . VAL A 1 86 ? -6.850 -3.638 13.753 1.00 96.56 86 VAL A C 1
ATOM 653 O O . VAL A 1 86 ? -6.958 -4.708 14.351 1.00 96.56 86 VAL A O 1
ATOM 656 N N . HIS A 1 87 ? -7.806 -2.716 13.788 1.00 95.38 87 HIS A N 1
ATOM 657 C CA . HIS A 1 87 ? -9.095 -2.972 14.418 1.00 95.38 87 HIS A CA 1
ATOM 658 C C . HIS A 1 87 ? -10.251 -2.816 13.436 1.00 95.38 87 HIS A C 1
ATOM 660 O O . HIS A 1 87 ? -10.244 -1.933 12.578 1.00 95.38 87 HIS A O 1
ATOM 666 N N . VAL A 1 88 ? -11.273 -3.647 13.612 1.00 96.31 88 VAL A N 1
ATOM 667 C CA . VAL A 1 88 ? -12.526 -3.556 12.864 1.00 96.31 88 VAL A CA 1
ATOM 668 C C . VAL A 1 88 ? -13.222 -2.241 13.201 1.00 96.31 88 VAL A C 1
ATOM 670 O O . VAL A 1 88 ? -13.284 -1.822 14.359 1.00 96.31 88 VAL A O 1
ATOM 673 N N . ASP A 1 89 ? -13.721 -1.572 12.174 1.00 96.25 89 ASP A N 1
ATOM 674 C CA . ASP A 1 89 ? -14.467 -0.327 12.258 1.00 96.25 89 ASP A CA 1
ATOM 675 C C . ASP A 1 89 ? -15.753 -0.469 11.447 1.00 96.25 89 ASP A C 1
ATOM 677 O O . ASP A 1 89 ? -15.718 -0.637 10.226 1.00 96.25 89 ASP A O 1
ATOM 681 N N . LEU A 1 90 ? -16.888 -0.444 12.145 1.00 93.00 90 LEU A N 1
ATOM 682 C CA . LEU A 1 90 ? -18.215 -0.495 11.543 1.00 93.00 90 LEU A CA 1
ATOM 683 C C . LEU A 1 90 ? -18.745 0.929 11.361 1.00 93.00 90 LEU A C 1
ATOM 685 O O . LEU A 1 90 ? -19.069 1.603 12.338 1.00 93.00 90 LEU A O 1
ATOM 689 N N . TYR A 1 91 ? -18.878 1.363 10.110 1.00 88.06 91 TYR A N 1
ATOM 690 C CA . TYR A 1 91 ? -19.444 2.664 9.766 1.00 88.06 91 TYR A CA 1
ATOM 691 C C . TYR A 1 91 ? -20.522 2.500 8.696 1.00 88.06 91 TYR A C 1
ATOM 693 O O . TYR A 1 91 ? -20.274 1.909 7.649 1.00 88.06 91 TYR A O 1
ATOM 701 N N . GLN A 1 92 ? -21.731 3.000 8.975 1.00 89.50 92 GLN A N 1
ATOM 702 C CA . GLN A 1 92 ? -22.892 2.915 8.072 1.00 89.50 92 GLN A CA 1
ATOM 703 C C . GLN A 1 92 ? -23.144 1.498 7.512 1.00 89.50 92 GLN A C 1
ATOM 705 O O . GLN A 1 92 ? -23.442 1.316 6.338 1.00 89.50 92 GLN A O 1
ATOM 710 N N . GLY A 1 93 ? -22.985 0.470 8.351 1.00 86.00 93 GLY A N 1
ATOM 711 C CA . GLY A 1 93 ? -23.199 -0.929 7.959 1.00 86.00 93 GLY A CA 1
ATOM 712 C C . GLY A 1 93 ? -22.041 -1.576 7.190 1.00 86.00 93 GLY A C 1
ATOM 713 O O . GLY A 1 93 ? -22.050 -2.792 7.015 1.00 86.00 93 GLY A O 1
ATOM 714 N N . ARG A 1 94 ? -21.011 -0.818 6.792 1.00 89.88 94 ARG A N 1
ATOM 715 C CA . ARG A 1 94 ? -19.801 -1.349 6.154 1.00 89.88 94 ARG A CA 1
ATOM 716 C C . ARG A 1 94 ? -18.700 -1.535 7.189 1.00 89.88 94 ARG A C 1
ATOM 718 O O . ARG A 1 94 ? -18.393 -0.625 7.963 1.00 89.88 94 ARG A O 1
ATOM 725 N N . ARG A 1 95 ? -18.091 -2.719 7.195 1.00 94.19 95 ARG A N 1
ATOM 726 C CA . ARG A 1 95 ? -16.899 -2.991 8.000 1.00 94.19 95 ARG A CA 1
ATOM 727 C C . ARG A 1 95 ? -15.650 -2.641 7.202 1.00 94.19 95 ARG A C 1
ATOM 729 O O . ARG A 1 95 ? -15.515 -3.012 6.041 1.00 94.19 95 ARG A O 1
ATOM 736 N N . SER A 1 96 ? -14.760 -1.910 7.851 1.00 96.25 96 SER A N 1
ATOM 737 C CA . SER A 1 96 ? -13.420 -1.566 7.382 1.00 96.25 96 SER A CA 1
ATOM 738 C C . SER A 1 96 ? -12.423 -1.850 8.500 1.00 96.25 96 SER A C 1
ATOM 740 O O . SER A 1 96 ? -12.813 -2.206 9.614 1.00 96.25 96 SER A O 1
ATOM 742 N N . LEU A 1 97 ? -11.140 -1.706 8.212 1.00 97.62 97 LEU A N 1
ATOM 743 C CA . LEU A 1 97 ? -10.072 -1.849 9.186 1.00 97.62 97 LEU A CA 1
ATOM 744 C C . LEU A 1 97 ? -9.404 -0.493 9.372 1.00 97.62 97 LEU A C 1
ATOM 746 O O . LEU A 1 97 ? -9.142 0.208 8.401 1.00 97.62 97 LEU A O 1
ATOM 750 N N . ASN A 1 98 ? -9.107 -0.119 10.610 1.00 97.06 98 ASN A N 1
ATOM 751 C CA . ASN A 1 98 ? -8.314 1.069 10.901 1.00 97.06 98 ASN A CA 1
ATOM 752 C C . ASN A 1 98 ? -7.004 0.650 11.566 1.00 97.06 98 ASN A C 1
ATOM 754 O O . ASN A 1 98 ? -6.973 -0.248 12.416 1.00 97.06 98 ASN A O 1
ATOM 758 N N . SER A 1 99 ? -5.925 1.333 11.194 1.00 96.38 99 SER A N 1
ATOM 759 C CA . SER A 1 99 ? -4.653 1.211 11.887 1.00 96.38 99 SER A CA 1
ATOM 760 C C . SER A 1 99 ? -4.758 1.692 13.333 1.00 96.38 99 SER A C 1
ATOM 762 O O . SER A 1 99 ? -5.508 2.611 13.658 1.00 96.38 99 SER A O 1
ATOM 764 N N . SER A 1 100 ? -3.943 1.097 14.190 1.00 92.56 100 SER A N 1
ATOM 765 C CA . SER A 1 100 ? -3.715 1.489 15.573 1.00 92.56 100 SER A CA 1
ATOM 766 C C . SER A 1 100 ? -2.251 1.894 15.772 1.00 92.56 100 SER A C 1
ATOM 768 O O . SER A 1 100 ? -1.412 1.677 14.900 1.00 92.56 100 SER A O 1
ATOM 770 N N . ALA A 1 101 ? -1.914 2.413 16.955 1.00 89.56 101 ALA A N 1
ATOM 771 C CA . ALA A 1 101 ? -0.525 2.709 17.325 1.00 89.56 101 ALA A CA 1
ATOM 772 C C . ALA A 1 101 ? 0.400 1.471 17.313 1.00 89.56 101 ALA A C 1
ATOM 774 O O . ALA A 1 101 ? 1.617 1.607 17.306 1.00 89.56 101 ALA A O 1
ATOM 775 N N . SER A 1 102 ? -0.167 0.261 17.332 1.00 91.69 102 SER A N 1
ATOM 776 C CA . SER A 1 102 ? 0.581 -1.000 17.290 1.00 91.69 102 SER A CA 1
ATOM 777 C C . SER A 1 102 ? 0.602 -1.633 15.897 1.00 91.69 102 SER A C 1
ATOM 779 O O . SER A 1 102 ? 1.126 -2.737 15.751 1.00 91.69 102 SER A O 1
ATOM 781 N N . THR A 1 103 ? 0.007 -0.983 14.890 1.00 95.50 103 THR A N 1
ATOM 782 C CA . THR A 1 103 ? -0.059 -1.532 13.537 1.00 95.50 103 THR A CA 1
ATOM 783 C C . THR A 1 103 ? 1.326 -1.618 12.918 1.00 95.50 103 THR A C 1
ATOM 785 O O . THR A 1 103 ? 2.091 -0.657 12.946 1.00 95.50 103 THR A O 1
ATOM 788 N N . LYS A 1 104 ? 1.626 -2.768 12.312 1.00 94.31 104 LYS A N 1
ATOM 789 C CA . LYS A 1 104 ? 2.820 -2.952 11.482 1.00 94.31 104 LYS A CA 1
ATOM 790 C C . LYS A 1 104 ? 2.391 -3.437 10.111 1.00 94.31 104 LYS A C 1
ATOM 792 O O . LYS A 1 104 ? 1.582 -4.360 10.019 1.00 94.31 104 LYS A O 1
ATOM 797 N N . VAL A 1 105 ? 2.957 -2.828 9.079 1.00 93.62 105 VAL A N 1
ATOM 798 C CA . VAL A 1 105 ? 2.768 -3.222 7.683 1.00 93.62 105 VAL A CA 1
ATOM 799 C C . VAL A 1 105 ? 4.062 -3.870 7.208 1.00 93.62 105 VAL A C 1
ATOM 801 O O . VAL A 1 105 ? 5.131 -3.278 7.343 1.00 93.62 105 VAL A O 1
ATOM 804 N N . LYS A 1 106 ? 3.971 -5.081 6.664 1.00 91.12 106 LYS A N 1
ATOM 805 C CA . LYS A 1 106 ? 5.085 -5.806 6.057 1.00 91.12 106 LYS A CA 1
ATOM 806 C C . LYS A 1 106 ? 4.713 -6.159 4.625 1.00 91.12 106 LYS A C 1
ATOM 808 O O . LYS A 1 106 ? 3.706 -6.818 4.402 1.00 91.12 106 LYS A O 1
ATOM 813 N N . ASN A 1 107 ? 5.531 -5.748 3.666 1.00 85.50 107 ASN A N 1
ATOM 814 C CA . ASN A 1 107 ? 5.402 -6.220 2.293 1.00 85.50 107 ASN A CA 1
ATOM 815 C C . ASN A 1 107 ? 6.028 -7.633 2.195 1.00 85.50 107 ASN A C 1
ATOM 817 O O . ASN A 1 107 ? 7.131 -7.850 2.703 1.00 85.50 107 ASN A O 1
ATOM 821 N N . ILE A 1 108 ? 5.282 -8.593 1.641 1.00 83.19 108 ILE A N 1
ATOM 822 C CA . ILE A 1 108 ? 5.630 -10.023 1.554 1.00 83.19 108 ILE A CA 1
ATOM 823 C C . ILE A 1 108 ? 6.048 -10.420 0.125 1.00 83.19 108 ILE A C 1
ATOM 825 O O . ILE A 1 108 ? 6.254 -11.601 -0.141 1.00 83.19 108 ILE A O 1
ATOM 829 N N . ASP A 1 109 ? 6.169 -9.469 -0.799 1.00 70.00 109 ASP A N 1
ATOM 830 C CA . ASP A 1 109 ? 6.530 -9.769 -2.183 1.00 70.00 109 ASP A CA 1
ATOM 831 C C . ASP A 1 109 ? 7.896 -10.471 -2.291 1.00 70.00 109 ASP A C 1
ATOM 833 O O . ASP A 1 109 ? 8.845 -10.161 -1.560 1.00 70.00 109 ASP A O 1
ATOM 837 N N . VAL A 1 110 ? 7.976 -11.410 -3.237 1.00 65.25 110 VAL A N 1
ATOM 838 C CA . VAL A 1 110 ? 9.224 -12.015 -3.718 1.00 65.25 110 VAL A CA 1
ATOM 839 C C . VAL A 1 110 ? 9.832 -11.058 -4.748 1.00 65.25 110 VAL A C 1
ATOM 841 O O . VAL A 1 110 ? 9.097 -10.426 -5.505 1.00 65.25 110 VAL A O 1
ATOM 844 N N . GLU A 1 111 ? 11.155 -10.889 -4.728 1.00 76.88 111 GLU A N 1
ATOM 845 C CA . GLU A 1 111 ? 11.846 -10.104 -5.755 1.00 76.88 111 GLU A CA 1
ATOM 846 C C . GLU A 1 111 ? 12.043 -10.955 -7.010 1.00 76.88 111 GLU A C 1
ATOM 848 O O . GLU A 1 111 ? 12.667 -12.012 -6.942 1.00 76.88 111 GLU A O 1
ATOM 853 N N . ASP A 1 112 ? 11.527 -10.461 -8.129 1.00 82.94 112 ASP A N 1
ATOM 854 C CA . ASP A 1 112 ? 11.750 -10.975 -9.473 1.00 82.94 112 ASP A CA 1
ATOM 855 C C . ASP A 1 112 ? 12.833 -10.136 -10.160 1.00 82.94 112 ASP A C 1
ATOM 857 O O . ASP A 1 112 ? 12.940 -8.927 -9.937 1.00 82.94 112 ASP A O 1
ATOM 861 N N . GLU A 1 113 ? 13.631 -10.755 -11.020 1.00 90.56 113 GLU A N 1
ATOM 862 C CA . GLU A 1 113 ? 14.561 -10.035 -11.891 1.00 90.56 113 GLU A CA 1
ATOM 863 C C . GLU A 1 113 ? 13.844 -9.586 -13.168 1.00 90.56 113 GLU A C 1
ATOM 865 O O . GLU A 1 113 ? 12.947 -10.266 -13.671 1.00 90.56 113 GLU A O 1
ATOM 870 N N . PHE A 1 114 ? 14.234 -8.431 -13.701 1.00 90.94 114 PHE A N 1
ATOM 871 C CA . PHE A 1 114 ? 13.771 -7.955 -15.002 1.00 90.94 114 PHE A CA 1
ATOM 872 C C . PHE A 1 114 ? 14.929 -7.357 -15.798 1.00 90.94 114 PHE A C 1
ATOM 874 O O . PHE A 1 114 ? 15.915 -6.882 -15.231 1.00 90.94 114 PHE A O 1
ATOM 881 N N . SER A 1 115 ? 14.792 -7.373 -17.120 1.00 92.81 115 SER A N 1
ATOM 882 C CA . SER A 1 115 ? 15.680 -6.675 -18.047 1.00 92.81 115 SER A CA 1
ATOM 883 C C . SER A 1 115 ? 14.933 -6.333 -19.334 1.00 92.81 115 SER A C 1
ATOM 885 O O . SER A 1 115 ? 13.971 -7.019 -19.694 1.00 92.81 115 SER A O 1
ATOM 887 N N . GLY A 1 116 ? 15.348 -5.264 -20.006 1.00 91.94 116 GLY A N 1
ATOM 888 C CA . GLY A 1 116 ? 14.786 -4.868 -21.293 1.00 91.94 116 GLY A CA 1
ATOM 889 C C . GLY A 1 116 ? 15.108 -3.428 -21.670 1.00 91.94 116 GLY A C 1
ATOM 890 O O . GLY A 1 116 ? 15.843 -2.729 -20.967 1.00 91.94 116 GLY A O 1
ATOM 891 N N . VAL A 1 117 ? 14.542 -2.999 -22.795 1.00 92.69 117 VAL A N 1
ATOM 892 C CA . VAL A 1 117 ? 14.623 -1.619 -23.282 1.00 92.69 117 VAL A CA 1
ATOM 893 C C . VAL A 1 117 ? 13.471 -0.813 -22.698 1.00 92.69 1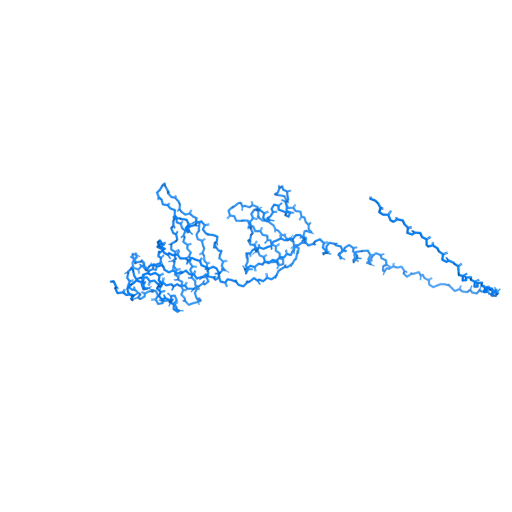17 VAL A C 1
ATOM 895 O O . VAL A 1 117 ? 12.356 -1.313 -22.569 1.00 92.69 117 VAL A O 1
ATOM 898 N N . ILE A 1 118 ? 13.741 0.435 -22.322 1.00 93.19 118 ILE A N 1
ATOM 899 C CA . ILE A 1 118 ? 12.689 1.356 -21.891 1.00 93.19 118 ILE A CA 1
ATOM 900 C C . ILE A 1 118 ? 11.932 1.867 -23.122 1.00 93.19 118 ILE A C 1
ATOM 902 O O . ILE A 1 118 ? 12.449 2.687 -23.880 1.00 93.19 118 ILE A O 1
ATOM 906 N N . ASP A 1 119 ? 10.685 1.424 -23.264 1.00 92.00 119 ASP A N 1
ATOM 907 C CA . ASP A 1 119 ? 9.756 1.826 -24.326 1.00 92.00 119 ASP A CA 1
ATOM 908 C C . ASP A 1 119 ? 9.079 3.174 -24.025 1.00 92.00 119 ASP A C 1
ATOM 910 O O . ASP A 1 119 ? 8.616 3.882 -24.920 1.00 92.00 119 ASP A O 1
ATOM 914 N N . GLY A 1 120 ? 9.000 3.549 -22.746 1.00 90.56 120 GLY A N 1
ATOM 915 C CA . GLY A 1 120 ? 8.365 4.788 -22.316 1.00 90.56 120 GLY A CA 1
ATOM 916 C C . GLY A 1 120 ? 8.610 5.112 -20.850 1.00 90.56 120 GLY A C 1
ATOM 917 O O . GLY A 1 120 ? 8.985 4.252 -20.053 1.00 90.56 120 GLY A O 1
ATOM 918 N N . VAL A 1 121 ? 8.391 6.374 -20.484 1.00 92.75 121 VAL A N 1
ATOM 919 C CA . VAL A 1 121 ? 8.645 6.864 -19.128 1.00 92.75 121 VAL A CA 1
ATOM 920 C C . VAL A 1 121 ? 7.638 7.932 -18.707 1.00 92.75 121 VAL A C 1
ATOM 922 O O . VAL A 1 121 ? 7.248 8.792 -19.497 1.00 92.75 121 VAL A O 1
ATOM 925 N N . SER A 1 122 ? 7.227 7.878 -17.445 1.00 91.06 122 SER A N 1
ATOM 926 C CA . SER A 1 122 ? 6.419 8.884 -16.764 1.00 91.06 122 SER A CA 1
ATOM 927 C C . SER A 1 122 ? 7.269 9.558 -15.690 1.00 91.06 122 SER A C 1
ATOM 929 O O . SER A 1 122 ? 7.708 8.906 -14.743 1.00 91.06 122 SER A O 1
ATOM 931 N N . PHE A 1 123 ? 7.473 10.869 -15.828 1.00 87.00 123 PHE A N 1
ATOM 932 C CA . PHE A 1 123 ? 8.185 11.711 -14.857 1.00 87.00 123 PHE A CA 1
ATOM 933 C C . PHE A 1 123 ? 7.240 12.430 -13.875 1.00 87.00 123 PHE A C 1
ATOM 935 O O . PHE A 1 123 ? 7.662 13.356 -13.185 1.00 87.00 123 PHE A O 1
ATOM 942 N N . ASP A 1 124 ? 5.957 12.061 -13.831 1.00 83.88 124 ASP A N 1
ATOM 943 C CA . ASP A 1 124 ? 5.002 12.652 -12.891 1.00 83.88 124 ASP A CA 1
ATOM 944 C C . ASP A 1 124 ? 5.390 12.286 -11.452 1.00 83.88 124 ASP A C 1
ATOM 946 O O . ASP A 1 124 ? 5.356 11.116 -11.085 1.00 83.88 124 ASP A O 1
ATOM 950 N N . GLU A 1 125 ? 5.714 13.281 -10.619 1.00 72.12 125 GLU A N 1
ATOM 951 C CA . GLU A 1 125 ? 6.112 13.093 -9.214 1.00 72.12 125 GLU A CA 1
ATOM 952 C C . GLU A 1 125 ? 5.093 12.287 -8.392 1.00 72.12 125 GLU A C 1
ATOM 954 O O . GLU A 1 125 ? 5.448 11.658 -7.392 1.00 72.12 125 GLU A O 1
ATOM 959 N N . SER A 1 126 ? 3.821 12.306 -8.798 1.00 72.00 126 SER A N 1
ATOM 960 C CA . SER A 1 126 ? 2.755 11.545 -8.151 1.00 72.00 126 SER A CA 1
ATOM 961 C C . SER A 1 126 ? 2.651 10.095 -8.641 1.00 72.00 126 SER A C 1
ATOM 963 O O . SER A 1 126 ? 2.100 9.255 -7.924 1.00 72.00 126 SER A O 1
ATOM 965 N N . ASN A 1 127 ? 3.183 9.790 -9.830 1.00 77.06 127 ASN A N 1
ATOM 966 C CA . ASN A 1 127 ? 3.110 8.478 -10.469 1.00 77.06 127 ASN A CA 1
ATOM 967 C C . ASN A 1 127 ? 4.266 8.242 -11.464 1.00 77.06 127 ASN A C 1
ATOM 969 O O . ASN A 1 127 ? 4.078 8.168 -12.685 1.00 77.06 127 ASN A O 1
ATOM 973 N N . THR A 1 128 ? 5.472 8.121 -10.914 1.00 87.75 128 THR A N 1
ATOM 974 C CA . THR A 1 128 ? 6.693 7.831 -11.664 1.00 87.75 128 THR A CA 1
ATOM 975 C C . THR A 1 128 ? 6.733 6.358 -12.093 1.00 87.75 128 THR A C 1
ATOM 977 O O . THR A 1 128 ? 6.635 5.448 -11.259 1.00 87.75 128 THR A O 1
ATOM 980 N N . SER A 1 129 ? 6.881 6.101 -13.394 1.00 91.06 129 SER A N 1
ATOM 981 C CA . SER A 1 129 ? 6.896 4.741 -13.950 1.00 91.06 129 SER A CA 1
ATOM 982 C C . SER A 1 129 ? 7.694 4.634 -15.250 1.00 91.06 129 SER A C 1
ATOM 984 O O . SER A 1 129 ? 7.891 5.622 -15.954 1.00 91.06 129 SER A O 1
ATOM 986 N N . ILE A 1 130 ? 8.145 3.425 -15.577 1.00 93.50 130 ILE A N 1
ATOM 987 C CA . ILE A 1 130 ? 8.775 3.071 -16.853 1.00 93.50 130 ILE A CA 1
ATOM 988 C C . ILE A 1 130 ? 7.999 1.935 -17.519 1.00 93.50 130 ILE A C 1
ATOM 990 O O . ILE A 1 130 ? 7.414 1.099 -16.836 1.00 93.50 130 ILE A O 1
ATOM 994 N N . LEU A 1 131 ? 7.982 1.914 -18.845 1.00 92.69 131 LEU A N 1
ATOM 995 C CA . LEU A 1 131 ? 7.403 0.847 -19.655 1.00 92.69 131 LEU A CA 1
ATOM 996 C C . LEU A 1 131 ? 8.544 0.003 -20.225 1.00 92.69 131 LEU A C 1
ATOM 998 O O . LEU A 1 131 ? 9.432 0.555 -20.871 1.00 92.69 131 LEU A O 1
ATOM 1002 N N . ILE A 1 132 ? 8.532 -1.301 -19.953 1.00 92.75 132 ILE A N 1
ATOM 1003 C CA . ILE A 1 132 ? 9.521 -2.262 -20.454 1.00 92.75 132 ILE A CA 1
ATOM 1004 C C . ILE A 1 132 ? 8.778 -3.526 -20.881 1.00 92.75 132 ILE A C 1
ATOM 1006 O O . ILE A 1 132 ? 8.073 -4.109 -20.058 1.00 92.75 132 ILE A O 1
ATOM 1010 N N . ASN A 1 133 ? 8.971 -3.988 -22.120 1.00 89.56 133 ASN A N 1
ATOM 1011 C CA . ASN A 1 133 ? 8.366 -5.227 -22.637 1.00 89.56 133 ASN A CA 1
ATOM 1012 C C . ASN A 1 133 ? 6.831 -5.253 -22.453 1.00 89.56 133 ASN A C 1
ATOM 1014 O O . ASN A 1 133 ? 6.280 -6.233 -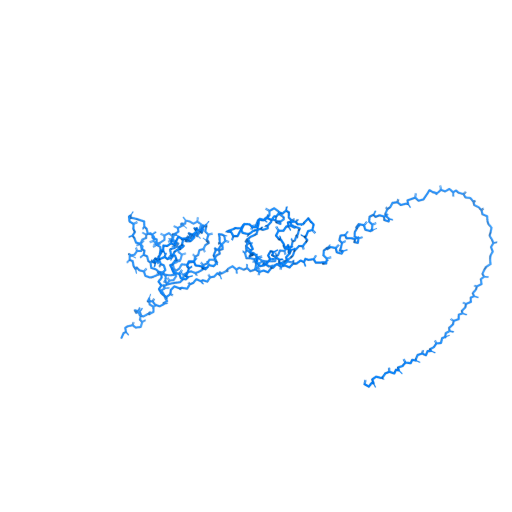21.948 1.00 89.56 133 ASN A O 1
ATOM 1018 N N . ASP A 1 134 ? 6.151 -4.151 -22.788 1.00 85.94 134 ASP A N 1
ATOM 1019 C CA . ASP A 1 134 ? 4.707 -3.937 -22.570 1.00 85.94 134 ASP A CA 1
ATOM 1020 C C . ASP A 1 134 ? 4.241 -3.958 -21.092 1.00 85.94 134 ASP A C 1
ATOM 1022 O O . ASP A 1 134 ? 3.039 -3.898 -20.812 1.00 85.94 134 ASP A O 1
ATOM 1026 N N . GLU A 1 135 ? 5.158 -3.991 -20.118 1.00 88.62 135 GLU A N 1
ATOM 1027 C CA . GLU A 1 135 ? 4.845 -3.940 -18.688 1.00 88.62 135 GLU A CA 1
ATOM 1028 C C . GLU A 1 135 ? 5.181 -2.569 -18.086 1.00 88.62 135 GLU A C 1
ATOM 1030 O O . GLU A 1 135 ? 6.313 -2.088 -18.158 1.00 88.62 135 GLU A O 1
ATOM 1035 N N . MET A 1 136 ? 4.191 -1.933 -17.451 1.00 89.19 136 MET A N 1
ATOM 1036 C CA . MET A 1 136 ? 4.403 -0.689 -16.713 1.00 89.19 136 MET A CA 1
ATOM 1037 C C . MET A 1 136 ? 4.908 -0.992 -15.300 1.00 89.19 136 MET A C 1
ATOM 1039 O O . MET A 1 136 ? 4.212 -1.613 -14.495 1.00 89.19 136 MET A O 1
ATOM 1043 N N . LEU A 1 137 ? 6.104 -0.502 -14.991 1.00 90.38 137 LEU A N 1
ATOM 1044 C CA . LEU A 1 137 ? 6.781 -0.678 -13.717 1.00 90.38 137 LEU A CA 1
ATOM 1045 C C . LEU A 1 137 ? 6.910 0.662 -12.984 1.00 90.38 137 LEU A C 1
ATOM 1047 O O . LEU A 1 137 ? 7.463 1.624 -13.511 1.00 90.38 137 LEU A O 1
ATOM 1051 N N . SER A 1 138 ? 6.420 0.740 -11.750 1.00 89.50 138 SER A N 1
ATOM 1052 C CA . SER A 1 138 ? 6.566 1.919 -10.890 1.00 89.50 138 SER A CA 1
ATOM 1053 C C . SER A 1 138 ? 7.972 2.006 -10.297 1.00 89.50 138 SER A C 1
ATOM 1055 O O . SER A 1 138 ? 8.509 1.009 -9.813 1.00 89.50 138 SER A O 1
ATOM 1057 N N . CYS A 1 139 ? 8.542 3.206 -10.248 1.00 87.62 139 CYS A N 1
ATOM 1058 C CA . CYS A 1 139 ? 9.875 3.466 -9.695 1.00 87.62 139 CYS A CA 1
ATOM 1059 C C . CYS A 1 139 ? 9.923 4.813 -8.962 1.00 87.62 139 CYS A C 1
ATOM 1061 O O . CYS A 1 139 ? 8.976 5.594 -8.996 1.00 87.62 139 CYS A O 1
ATOM 1063 N N . SER A 1 140 ? 10.996 5.072 -8.215 1.00 86.12 140 SER A N 1
ATOM 1064 C CA . SER A 1 140 ? 11.202 6.359 -7.549 1.00 86.12 140 SER A CA 1
ATOM 1065 C C . SER A 1 140 ? 11.821 7.387 -8.494 1.00 86.12 140 SER A C 1
ATOM 1067 O O . SER A 1 140 ? 12.554 7.047 -9.419 1.00 86.12 140 SER A O 1
ATOM 1069 N N . THR A 1 141 ? 11.594 8.670 -8.207 1.00 85.50 141 THR A N 1
ATOM 1070 C CA . THR A 1 141 ? 12.254 9.777 -8.915 1.00 85.50 141 THR A CA 1
ATOM 1071 C C . THR A 1 141 ? 13.780 9.690 -8.832 1.00 85.50 141 THR A C 1
ATOM 1073 O O . THR A 1 141 ? 14.455 10.055 -9.785 1.00 85.50 141 THR A O 1
ATOM 1076 N N . GLU A 1 142 ? 14.326 9.175 -7.726 1.00 84.94 142 GLU A N 1
ATOM 1077 C CA . GLU A 1 142 ? 15.770 8.947 -7.552 1.00 84.94 142 GLU A CA 1
ATOM 1078 C C . GLU A 1 142 ? 16.285 7.899 -8.547 1.00 84.94 142 GLU A C 1
ATOM 1080 O O . GLU A 1 142 ? 17.155 8.212 -9.350 1.00 84.94 142 GLU A O 1
ATOM 1085 N N . GLN A 1 143 ? 15.665 6.711 -8.578 1.00 87.94 143 GLN A N 1
ATOM 1086 C CA . GLN A 1 143 ? 16.018 5.634 -9.515 1.00 87.94 143 GLN A CA 1
ATOM 1087 C C . GLN A 1 143 ? 15.943 6.107 -10.968 1.00 87.94 143 GLN A C 1
ATOM 1089 O O . GLN A 1 143 ? 16.752 5.730 -11.808 1.00 87.94 143 GLN A O 1
ATOM 1094 N N . LEU A 1 144 ? 14.950 6.937 -11.272 1.00 88.38 144 LEU A N 1
ATOM 1095 C CA . LEU A 1 144 ? 14.724 7.425 -12.620 1.00 88.38 144 LEU A CA 1
ATOM 1096 C C . LEU A 1 144 ? 15.714 8.535 -13.005 1.00 88.38 144 LEU A C 1
ATOM 1098 O O . LEU A 1 144 ? 16.142 8.596 -14.153 1.00 88.38 144 LEU A O 1
ATOM 1102 N N . SER A 1 145 ? 16.136 9.360 -12.044 1.00 87.25 145 SER A N 1
ATOM 1103 C CA . SER A 1 145 ? 17.162 10.393 -12.246 1.00 87.25 145 SER A CA 1
ATOM 1104 C C . SER A 1 145 ? 18.544 9.803 -12.524 1.00 87.25 145 SER A C 1
ATOM 1106 O O . SER A 1 145 ? 19.327 10.436 -13.231 1.00 87.25 145 SER A O 1
ATOM 1108 N N . ASP A 1 146 ? 18.828 8.602 -12.013 1.00 86.50 146 ASP A N 1
ATOM 1109 C CA . ASP A 1 146 ? 20.075 7.885 -12.298 1.00 86.50 146 ASP A CA 1
ATOM 1110 C C . ASP A 1 146 ? 20.154 7.447 -13.772 1.00 86.50 146 ASP A C 1
ATOM 1112 O O . ASP A 1 146 ? 21.216 7.529 -14.386 1.00 86.50 146 ASP A O 1
ATOM 1116 N N . ILE A 1 147 ? 19.024 7.039 -14.364 1.00 88.94 147 ILE A N 1
ATOM 1117 C CA . ILE A 1 147 ? 18.945 6.604 -15.771 1.00 88.94 147 ILE A CA 1
ATOM 1118 C C . ILE A 1 147 ? 18.745 7.789 -16.731 1.00 88.94 147 ILE A C 1
ATOM 1120 O O . ILE A 1 147 ? 19.318 7.825 -17.823 1.00 88.94 147 ILE A O 1
ATOM 1124 N N . PHE A 1 148 ? 17.938 8.772 -16.325 1.00 88.88 148 PHE A N 1
ATOM 1125 C CA . PHE A 1 148 ? 17.577 9.953 -17.110 1.00 88.88 148 PHE A CA 1
ATOM 1126 C C . PHE A 1 148 ? 17.935 11.244 -16.359 1.00 88.88 148 PHE A C 1
ATOM 1128 O O . PHE A 1 148 ? 17.045 11.965 -15.881 1.00 88.88 148 PHE A O 1
ATOM 1135 N N . PRO A 1 149 ? 19.235 11.581 -16.260 1.00 83.06 149 PRO A N 1
ATOM 1136 C CA . PRO A 1 149 ? 19.672 12.808 -15.612 1.00 83.06 149 PRO A CA 1
ATOM 1137 C C . PRO A 1 149 ? 19.109 14.020 -16.366 1.00 83.06 149 PRO A C 1
ATOM 1139 O O . PRO A 1 149 ? 19.457 14.280 -17.516 1.00 83.06 149 PRO A O 1
ATOM 1142 N N . GLY A 1 150 ? 18.210 14.761 -15.713 1.00 80.19 150 GLY A N 1
ATOM 1143 C CA . GLY A 1 150 ? 17.527 15.926 -16.290 1.00 80.19 150 GLY A CA 1
ATOM 1144 C C . GLY A 1 150 ? 16.051 15.717 -16.636 1.00 80.19 150 GLY A C 1
ATOM 1145 O O . GLY A 1 150 ? 15.421 16.662 -17.104 1.00 80.19 150 GLY A O 1
ATOM 1146 N N . GLY A 1 151 ? 15.481 14.531 -16.389 1.00 81.88 151 GLY A N 1
ATOM 1147 C CA . GLY A 1 151 ? 14.043 14.299 -16.575 1.00 81.88 151 GLY A CA 1
ATOM 1148 C C . GLY A 1 151 ? 13.606 14.280 -18.043 1.00 81.88 151 GLY A C 1
ATOM 1149 O O . GLY A 1 151 ? 12.472 14.633 -18.363 1.00 81.88 151 GLY A O 1
ATOM 1150 N N . VAL A 1 152 ? 14.523 13.923 -18.944 1.00 84.81 152 VAL A N 1
ATOM 1151 C CA . VAL A 1 152 ? 14.282 13.847 -20.388 1.00 84.81 152 VAL A CA 1
ATOM 1152 C C . VAL A 1 152 ? 14.446 12.403 -20.832 1.00 84.81 152 VAL A C 1
ATOM 1154 O O . VAL A 1 152 ? 15.443 11.758 -20.511 1.00 84.81 152 VAL A O 1
ATOM 1157 N N . PHE A 1 153 ? 13.462 11.899 -21.574 1.00 88.06 153 PHE A N 1
ATOM 1158 C CA . PHE A 1 153 ? 13.516 10.561 -22.147 1.00 88.06 153 PHE A CA 1
ATOM 1159 C C . PHE A 1 153 ? 14.625 10.453 -23.203 1.00 88.06 153 PHE A C 1
ATOM 1161 O O . PHE A 1 153 ? 14.798 11.349 -24.030 1.00 88.06 153 PHE A O 1
ATOM 1168 N N . ALA A 1 154 ? 15.342 9.333 -23.181 1.00 84.88 154 ALA A N 1
ATOM 1169 C CA . ALA A 1 154 ? 16.336 8.951 -24.174 1.00 84.88 154 ALA A CA 1
ATOM 1170 C C . ALA A 1 154 ? 16.038 7.527 -24.662 1.00 84.88 154 ALA A C 1
ATOM 1172 O O . ALA A 1 154 ? 15.827 6.625 -23.852 1.00 84.88 154 ALA A O 1
ATOM 1173 N N . GLU A 1 155 ? 16.018 7.338 -25.980 1.00 84.75 155 GLU A N 1
ATOM 1174 C CA . GLU A 1 155 ? 15.730 6.045 -26.609 1.00 84.75 155 GLU A CA 1
ATOM 1175 C C . GLU A 1 155 ? 16.868 5.029 -26.405 1.00 84.75 155 GLU A C 1
ATOM 1177 O O . GLU A 1 155 ? 18.016 5.398 -26.145 1.00 84.75 155 GLU A O 1
ATOM 1182 N N . ASN A 1 156 ? 16.548 3.738 -26.569 1.00 83.88 156 ASN A N 1
ATOM 1183 C CA . ASN A 1 156 ? 17.486 2.603 -26.527 1.00 83.88 156 ASN A CA 1
ATOM 1184 C C . ASN A 1 156 ? 18.238 2.423 -25.196 1.00 83.88 156 ASN A C 1
ATOM 1186 O O . ASN A 1 156 ? 19.302 1.799 -25.142 1.00 83.88 156 ASN A O 1
ATOM 1190 N N . LYS A 1 157 ? 17.676 2.941 -24.100 1.00 87.62 157 LYS A N 1
ATOM 1191 C CA . LYS A 1 157 ? 18.181 2.685 -22.751 1.00 87.62 157 LYS A CA 1
ATOM 1192 C C . LYS A 1 157 ? 17.831 1.266 -22.325 1.00 87.62 157 LYS A C 1
ATOM 1194 O O . LYS A 1 157 ? 16.670 0.956 -22.061 1.00 87.62 157 LYS A O 1
ATOM 1199 N N . HIS A 1 158 ? 18.856 0.428 -22.250 1.00 91.25 158 HIS A N 1
ATOM 1200 C CA . HIS A 1 158 ? 18.762 -0.907 -21.683 1.00 91.25 158 HIS A CA 1
ATOM 1201 C C . HIS A 1 158 ? 18.900 -0.830 -20.172 1.00 91.25 158 HIS A C 1
ATOM 1203 O O . HIS A 1 158 ? 19.828 -0.210 -19.652 1.00 91.25 158 HIS A O 1
ATOM 1209 N N . VAL A 1 159 ? 17.988 -1.479 -19.461 1.00 93.25 159 VAL A N 1
ATOM 1210 C CA . VAL A 1 159 ? 18.022 -1.542 -18.005 1.00 93.25 159 VAL A CA 1
ATOM 1211 C C . VAL A 1 159 ? 17.806 -2.958 -17.522 1.00 93.25 159 VAL A C 1
ATOM 1213 O O . VAL A 1 159 ? 17.144 -3.776 -18.163 1.00 93.25 159 VAL A O 1
ATOM 1216 N N . LYS A 1 160 ? 18.352 -3.229 -16.346 1.00 93.75 160 LYS A N 1
ATOM 1217 C CA . LYS A 1 160 ? 18.103 -4.446 -15.589 1.00 93.75 160 LYS A CA 1
ATOM 1218 C C . LYS A 1 160 ? 17.884 -4.108 -14.133 1.00 93.75 160 LYS A C 1
ATOM 1220 O O . LYS A 1 160 ? 18.235 -3.026 -13.657 1.00 93.75 160 LYS A O 1
ATOM 1225 N N . GLY A 1 161 ? 17.314 -5.051 -13.408 1.00 92.56 161 GLY A N 1
ATOM 1226 C CA . GLY A 1 161 ? 17.117 -4.838 -11.997 1.00 92.56 161 GLY A CA 1
ATOM 1227 C C . GLY A 1 161 ? 16.269 -5.890 -11.337 1.00 92.56 161 GLY A C 1
ATOM 1228 O O . GLY A 1 161 ? 16.042 -6.985 -11.851 1.00 92.56 161 GLY A O 1
ATOM 1229 N N . ARG A 1 162 ? 15.798 -5.515 -10.154 1.00 90.56 162 ARG A N 1
ATOM 1230 C CA . ARG A 1 162 ? 14.884 -6.321 -9.359 1.00 90.56 162 ARG A CA 1
ATOM 1231 C C . ARG A 1 162 ? 13.599 -5.555 -9.167 1.00 90.56 162 ARG A C 1
ATOM 1233 O O . ARG A 1 162 ? 13.604 -4.347 -8.918 1.00 90.56 162 ARG A O 1
ATOM 1240 N N . LYS A 1 163 ? 12.495 -6.269 -9.289 1.00 87.69 163 LYS A N 1
ATOM 1241 C CA . LYS A 1 163 ? 11.154 -5.758 -9.080 1.00 87.69 163 LYS A CA 1
ATOM 1242 C C . LYS A 1 163 ? 10.412 -6.653 -8.106 1.00 87.69 163 LYS A C 1
ATOM 1244 O O . LYS A 1 163 ? 10.708 -7.827 -7.943 1.00 87.69 163 LYS A O 1
ATOM 1249 N N . ARG A 1 164 ? 9.425 -6.084 -7.443 1.00 80.44 164 ARG A N 1
ATOM 1250 C CA . ARG A 1 164 ? 8.418 -6.809 -6.678 1.00 80.44 164 ARG A CA 1
ATOM 1251 C C . ARG A 1 164 ? 7.122 -6.632 -7.433 1.00 80.44 164 ARG A C 1
ATOM 1253 O O . ARG A 1 164 ? 6.520 -5.559 -7.370 1.00 80.44 164 ARG A O 1
ATOM 1260 N N . ARG A 1 165 ? 6.758 -7.652 -8.215 1.00 77.75 165 ARG A N 1
ATOM 1261 C CA . ARG A 1 165 ? 5.657 -7.598 -9.186 1.00 77.75 165 ARG A CA 1
ATOM 1262 C C . ARG A 1 165 ? 5.833 -6.433 -10.172 1.00 77.75 165 ARG A C 1
ATOM 1264 O O . ARG A 1 165 ? 6.652 -6.568 -11.070 1.00 77.75 165 ARG A O 1
ATOM 1271 N N . SER A 1 166 ? 5.151 -5.300 -9.990 1.00 83.88 166 SER A N 1
ATOM 1272 C CA . SER A 1 166 ? 5.252 -4.128 -10.884 1.00 83.88 166 SER A CA 1
ATOM 1273 C C . SER A 1 166 ? 6.010 -2.942 -10.274 1.00 83.88 166 SER A C 1
ATOM 1275 O O . SER A 1 166 ? 5.927 -1.832 -10.782 1.00 83.88 166 SER A O 1
ATOM 1277 N N . VAL A 1 167 ? 6.734 -3.134 -9.167 1.00 84.69 167 VAL A N 1
ATOM 1278 C CA . VAL A 1 167 ? 7.473 -2.057 -8.484 1.00 84.69 167 VAL A CA 1
ATOM 1279 C C . VAL A 1 167 ? 8.960 -2.341 -8.508 1.00 84.69 167 VAL A C 1
ATOM 1281 O O . VAL A 1 167 ? 9.398 -3.376 -8.015 1.00 84.69 167 VAL A O 1
ATOM 1284 N N . ILE A 1 168 ? 9.750 -1.398 -8.996 1.00 89.31 168 ILE A N 1
ATOM 1285 C CA . ILE A 1 168 ? 11.197 -1.539 -9.107 1.00 89.31 168 ILE A CA 1
ATOM 1286 C C . ILE A 1 168 ? 11.861 -1.290 -7.752 1.00 89.31 168 ILE A C 1
ATOM 1288 O O . ILE A 1 168 ? 11.729 -0.221 -7.153 1.00 89.31 168 ILE A O 1
ATOM 1292 N N . THR A 1 169 ? 12.603 -2.280 -7.261 1.00 86.00 169 THR A N 1
ATOM 1293 C CA . THR A 1 169 ? 13.405 -2.163 -6.035 1.00 86.00 169 THR A CA 1
ATOM 1294 C C . THR A 1 169 ? 14.849 -1.792 -6.335 1.00 86.00 169 THR A C 1
ATOM 1296 O O . THR A 1 169 ? 15.449 -1.035 -5.575 1.00 86.00 169 THR A O 1
ATOM 1299 N N . VAL A 1 170 ? 15.384 -2.267 -7.457 1.00 88.38 170 VAL A N 1
ATOM 1300 C CA . VAL A 1 170 ? 16.712 -1.918 -7.969 1.00 88.38 170 VAL A CA 1
ATOM 1301 C C . VAL A 1 170 ? 16.584 -1.644 -9.456 1.00 88.38 170 VAL A C 1
ATOM 1303 O O . VAL A 1 170 ? 15.993 -2.459 -10.160 1.00 88.38 170 VAL A O 1
ATOM 1306 N N . LEU A 1 171 ? 17.128 -0.516 -9.908 1.00 92.12 171 LEU A N 1
ATOM 1307 C CA . LEU A 1 171 ? 17.182 -0.120 -11.310 1.00 92.12 171 LEU A CA 1
ATOM 1308 C C . LEU A 1 171 ? 18.628 0.211 -11.659 1.00 92.12 171 LEU A C 1
ATOM 1310 O O . LEU A 1 171 ? 19.232 1.047 -10.993 1.00 92.12 171 LEU A O 1
ATOM 1314 N N . GLU A 1 172 ? 19.163 -0.435 -12.685 1.00 91.94 172 GLU A N 1
ATOM 1315 C CA . GLU A 1 172 ? 20.524 -0.216 -13.163 1.00 91.94 172 GLU A CA 1
ATOM 1316 C C . GLU A 1 172 ? 20.521 -0.151 -14.691 1.00 91.94 172 GLU A C 1
ATOM 1318 O O . GLU A 1 172 ? 19.799 -0.899 -15.355 1.00 91.94 172 GLU A O 1
ATOM 1323 N N . GLU A 1 173 ? 21.341 0.734 -15.258 1.00 88.88 173 GLU A N 1
ATOM 1324 C CA . GLU A 1 173 ? 21.586 0.755 -16.699 1.00 88.88 173 GLU A CA 1
ATOM 1325 C C . GLU A 1 173 ? 22.420 -0.471 -17.092 1.00 88.88 173 GLU A C 1
ATOM 1327 O O . GLU A 1 173 ? 23.490 -0.726 -16.529 1.00 88.88 173 GLU A O 1
ATOM 1332 N N . ASP A 1 174 ? 21.933 -1.255 -18.054 1.00 83.81 174 ASP A N 1
ATOM 1333 C CA . ASP A 1 174 ? 22.621 -2.456 -18.512 1.00 83.81 174 ASP A CA 1
ATOM 1334 C C . ASP A 1 174 ? 23.580 -2.136 -19.662 1.00 83.81 174 ASP A C 1
ATOM 1336 O O . ASP A 1 174 ? 23.301 -2.361 -20.839 1.00 83.81 174 ASP A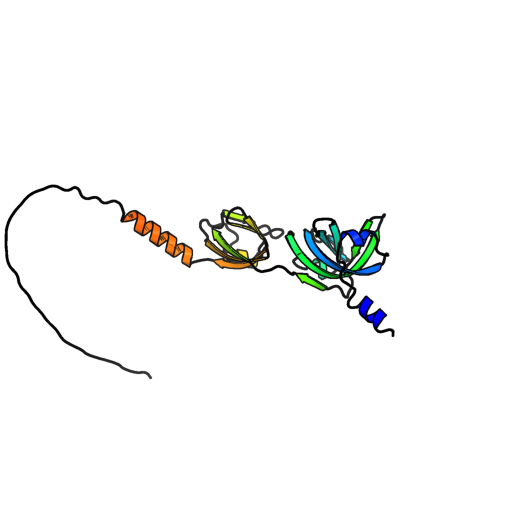 O 1
ATOM 1340 N N . VAL A 1 175 ? 24.755 -1.620 -19.297 1.00 70.62 175 VAL A N 1
ATOM 1341 C CA . VAL A 1 175 ? 25.814 -1.233 -20.246 1.00 70.62 175 VAL A CA 1
ATOM 1342 C C . VAL A 1 175 ? 26.297 -2.424 -21.089 1.00 70.62 175 VAL A C 1
ATOM 1344 O O . VAL A 1 175 ? 26.774 -2.236 -22.202 1.00 70.62 175 VAL A O 1
ATOM 1347 N N . VAL A 1 176 ? 26.156 -3.663 -20.601 1.00 62.19 176 VAL A N 1
ATOM 1348 C CA . VAL A 1 176 ? 26.617 -4.872 -21.310 1.00 62.19 176 VAL A CA 1
ATOM 1349 C C . VAL A 1 176 ? 25.745 -5.180 -22.533 1.00 62.19 176 VAL A C 1
ATOM 1351 O O . VAL A 1 176 ? 26.276 -5.594 -23.564 1.00 62.19 176 VAL A O 1
ATOM 1354 N N . ALA A 1 177 ? 24.435 -4.924 -22.456 1.00 58.09 177 ALA A N 1
ATOM 1355 C CA . ALA A 1 177 ? 23.519 -5.104 -23.582 1.00 58.09 177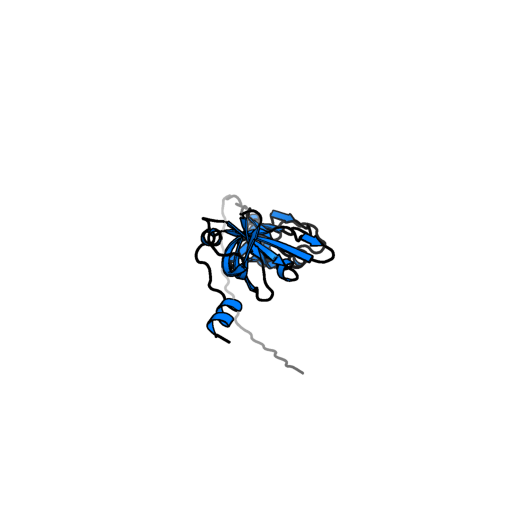 ALA A CA 1
ATOM 1356 C C . ALA A 1 177 ? 23.827 -4.134 -24.740 1.00 58.09 177 ALA A C 1
ATOM 1358 O O . ALA A 1 177 ? 23.768 -4.533 -25.901 1.00 58.09 177 ALA A O 1
ATOM 1359 N N . MET A 1 178 ? 24.274 -2.907 -24.433 1.00 55.22 178 MET A N 1
ATOM 1360 C CA . MET A 1 178 ? 24.704 -1.934 -25.451 1.00 55.22 178 MET A CA 1
ATOM 1361 C C . MET A 1 178 ? 25.894 -2.443 -26.279 1.00 55.22 178 MET A C 1
ATOM 1363 O O . MET A 1 178 ? 25.917 -2.282 -27.495 1.00 55.22 178 MET A O 1
ATOM 1367 N N . VAL A 1 179 ? 26.871 -3.096 -25.636 1.00 55.53 179 VAL A N 1
ATOM 1368 C CA . VAL A 1 179 ? 28.058 -3.621 -26.334 1.00 55.53 179 VAL A CA 1
ATOM 1369 C C . VAL A 1 179 ? 27.699 -4.825 -27.207 1.00 55.53 179 VAL A C 1
ATOM 1371 O O . VAL A 1 179 ? 28.256 -4.982 -28.289 1.00 55.53 179 VAL A O 1
ATOM 1374 N N . ALA A 1 180 ? 26.765 -5.671 -26.763 1.00 57.16 180 ALA A N 1
ATOM 1375 C CA . ALA A 1 180 ? 26.320 -6.827 -27.537 1.00 57.16 180 ALA A CA 1
ATOM 1376 C C . ALA A 1 180 ? 25.581 -6.416 -28.824 1.00 57.16 180 ALA A C 1
ATOM 1378 O O . ALA A 1 180 ? 25.876 -6.966 -29.884 1.00 57.16 180 ALA A O 1
ATOM 1379 N N . GLU A 1 181 ? 24.694 -5.415 -28.764 1.00 56.47 181 GLU A N 1
ATOM 1380 C CA . GLU A 1 181 ? 24.023 -4.893 -29.965 1.00 56.47 181 GLU A CA 1
ATOM 1381 C C . GLU A 1 181 ? 24.995 -4.239 -30.957 1.00 56.47 181 GLU A C 1
ATOM 1383 O O . GLU A 1 181 ? 24.834 -4.388 -32.170 1.00 56.47 181 GLU A O 1
ATOM 1388 N N . ASP A 1 182 ? 26.010 -3.522 -30.468 1.00 56.47 182 ASP A N 1
ATOM 1389 C CA . ASP A 1 182 ? 27.022 -2.903 -31.330 1.00 56.47 182 ASP A CA 1
ATOM 1390 C C . ASP A 1 182 ? 27.919 -3.952 -32.009 1.00 56.47 182 ASP A C 1
ATOM 1392 O O . ASP A 1 182 ? 28.293 -3.787 -33.174 1.00 56.47 182 ASP A O 1
ATOM 1396 N N . VAL A 1 183 ? 28.213 -5.066 -31.328 1.00 55.97 183 VAL A N 1
ATOM 1397 C CA . VAL A 1 183 ? 28.936 -6.203 -31.918 1.00 55.97 183 VAL A CA 1
ATOM 1398 C C . VAL A 1 183 ? 28.081 -6.911 -32.974 1.00 55.97 183 VAL A C 1
ATOM 1400 O O . VAL A 1 183 ? 28.589 -7.175 -34.062 1.00 55.97 183 VAL A O 1
ATOM 1403 N N . ASP A 1 184 ? 26.791 -7.153 -32.726 1.00 54.66 184 ASP A N 1
ATOM 1404 C CA . ASP A 1 184 ? 25.896 -7.771 -33.718 1.00 54.66 184 ASP A CA 1
ATOM 1405 C C . ASP A 1 184 ? 25.705 -6.884 -34.961 1.00 54.66 184 ASP A C 1
ATOM 1407 O O . ASP A 1 184 ? 25.726 -7.379 -36.092 1.00 54.66 184 ASP A O 1
ATOM 1411 N N . LYS A 1 185 ? 25.612 -5.557 -34.790 1.00 54.66 185 LYS A N 1
ATOM 1412 C CA . LYS A 1 185 ? 25.592 -4.605 -35.916 1.00 54.66 185 LYS A CA 1
ATOM 1413 C C . LYS A 1 185 ? 26.909 -4.610 -36.697 1.00 54.66 185 LYS A C 1
ATOM 1415 O O . LYS A 1 185 ? 26.875 -4.508 -37.921 1.00 54.66 185 LYS A O 1
ATOM 1420 N N . MET A 1 186 ? 28.060 -4.769 -36.036 1.00 50.94 186 MET A N 1
ATOM 1421 C CA . MET A 1 186 ? 29.348 -4.936 -36.726 1.00 50.94 186 MET A CA 1
ATOM 1422 C C . MET A 1 186 ? 29.440 -6.267 -37.484 1.00 50.94 186 MET A C 1
ATOM 1424 O O . MET A 1 186 ? 29.944 -6.284 -38.604 1.00 50.94 186 MET A O 1
ATOM 1428 N N . VAL A 1 187 ? 28.926 -7.369 -36.929 1.00 50.47 187 VAL A N 1
ATOM 1429 C CA . VAL A 1 187 ? 28.910 -8.681 -37.601 1.00 50.47 187 VAL A CA 1
ATOM 1430 C C . VAL A 1 187 ? 27.975 -8.673 -38.816 1.00 50.47 187 VAL A C 1
ATOM 1432 O O . VAL A 1 187 ? 28.333 -9.217 -39.861 1.00 50.47 187 VAL A O 1
ATOM 1435 N N . ALA A 1 188 ? 26.828 -7.993 -38.736 1.00 46.94 188 ALA A N 1
ATOM 1436 C CA . ALA A 1 188 ? 25.895 -7.861 -39.857 1.00 46.94 188 ALA A CA 1
ATOM 1437 C C . ALA A 1 188 ? 26.465 -7.057 -41.046 1.00 46.94 188 ALA A C 1
ATOM 1439 O O . ALA A 1 188 ? 26.063 -7.290 -42.183 1.00 46.94 188 ALA A O 1
ATOM 1440 N N . VAL A 1 189 ? 27.423 -6.149 -40.820 1.00 48.62 189 VAL A N 1
ATOM 1441 C CA . VAL A 1 189 ? 28.063 -5.350 -41.889 1.00 48.62 189 VAL A CA 1
ATOM 1442 C C . VAL A 1 189 ? 29.181 -6.116 -42.613 1.00 48.62 189 VAL A C 1
ATOM 1444 O O . VAL A 1 189 ? 29.502 -5.796 -43.752 1.00 48.62 189 VAL A O 1
ATOM 1447 N N . VAL A 1 190 ? 29.751 -7.162 -42.006 1.00 47.84 190 VAL A N 1
ATOM 1448 C CA . VAL A 1 190 ? 30.831 -7.977 -42.612 1.00 47.84 190 VAL A CA 1
ATOM 1449 C C . VAL A 1 190 ? 30.274 -9.203 -43.367 1.00 47.84 190 VAL A C 1
ATOM 1451 O O . VAL A 1 190 ? 31.017 -9.989 -43.949 1.00 47.84 190 VAL A O 1
ATOM 1454 N N . GLY A 1 191 ? 28.950 -9.371 -43.385 1.00 47.81 191 GLY A N 1
ATOM 1455 C CA . GLY A 1 191 ? 28.275 -10.597 -43.799 1.00 47.81 191 GLY A CA 1
ATOM 1456 C C . GLY A 1 191 ? 27.710 -10.661 -45.218 1.00 47.81 191 GLY A C 1
ATOM 1457 O O . GLY A 1 191 ? 26.935 -11.575 -45.447 1.00 47.81 191 GLY A O 1
ATOM 1458 N N . GLU A 1 192 ? 28.043 -9.776 -46.163 1.00 42.66 192 GLU A N 1
ATOM 1459 C CA . GLU A 1 192 ? 27.630 -9.929 -47.575 1.00 42.66 192 GLU A CA 1
ATOM 1460 C C . GLU A 1 192 ? 28.648 -9.316 -48.555 1.00 42.66 192 GLU A C 1
ATOM 1462 O O . GLU A 1 192 ? 28.362 -8.330 -49.217 1.00 42.66 192 GLU A O 1
ATOM 1467 N N . ASP A 1 193 ? 29.826 -9.925 -48.706 1.00 37.00 193 ASP A N 1
ATOM 1468 C CA . ASP A 1 193 ? 30.632 -9.756 -49.925 1.00 37.00 193 ASP A CA 1
ATOM 1469 C C . ASP A 1 193 ? 30.992 -11.138 -50.483 1.00 37.00 193 ASP A C 1
ATOM 1471 O O . ASP A 1 193 ? 32.066 -11.702 -50.262 1.00 37.00 193 ASP A O 1
ATOM 1475 N N . LYS A 1 194 ? 30.041 -11.721 -51.223 1.00 41.81 194 LYS A N 1
ATOM 1476 C CA . LYS A 1 194 ? 30.358 -12.758 -52.208 1.00 41.81 194 LYS A CA 1
ATOM 1477 C C . LYS A 1 194 ? 31.076 -12.080 -53.373 1.00 41.81 194 LYS A C 1
ATOM 1479 O O . LYS A 1 194 ? 30.432 -11.533 -54.265 1.00 41.81 194 LYS A O 1
ATOM 1484 N N . LEU A 1 195 ? 32.404 -12.132 -53.367 1.00 38.47 195 LEU A N 1
ATOM 1485 C CA . LEU A 1 195 ? 33.203 -11.854 -54.560 1.00 38.47 195 LEU A CA 1
ATOM 1486 C C . LEU A 1 195 ? 32.907 -12.927 -55.631 1.00 38.47 195 LEU A C 1
ATOM 1488 O O . LEU A 1 195 ? 32.806 -14.106 -55.281 1.00 38.47 195 LEU A O 1
ATOM 1492 N N . PRO A 1 196 ? 32.728 -12.546 -56.909 1.00 38.50 196 PRO A N 1
ATOM 1493 C CA . PRO A 1 196 ? 32.389 -13.487 -57.968 1.00 38.50 196 PRO A CA 1
ATOM 1494 C C . PRO A 1 196 ? 33.596 -14.353 -58.345 1.00 38.50 196 PRO A C 1
ATOM 1496 O O . PRO A 1 196 ? 34.724 -13.868 -58.435 1.00 38.50 196 PRO A O 1
ATOM 1499 N N . GLU A 1 197 ? 33.329 -15.638 -58.571 1.00 46.72 197 GLU A N 1
ATOM 1500 C CA . GLU A 1 197 ? 34.249 -16.581 -59.201 1.00 46.72 197 GLU A CA 1
ATOM 1501 C C . GLU A 1 197 ? 34.422 -16.196 -60.674 1.00 46.72 197 GLU A C 1
ATOM 1503 O O . GLU A 1 197 ? 33.445 -16.181 -61.419 1.00 46.72 197 GLU A O 1
ATOM 1508 N N . ASP A 1 198 ? 35.656 -15.908 -61.088 1.00 39.47 198 ASP A N 1
ATOM 1509 C CA . ASP A 1 198 ? 36.064 -15.993 -62.487 1.00 39.47 198 ASP A CA 1
ATOM 1510 C C . ASP A 1 198 ? 37.479 -16.579 -62.589 1.00 39.47 198 ASP A C 1
ATOM 1512 O O . ASP A 1 198 ? 38.345 -16.422 -61.727 1.00 39.47 198 ASP A O 1
ATOM 1516 N N . GLU A 1 199 ? 37.633 -17.340 -63.656 1.00 40.84 199 GLU A N 1
ATOM 1517 C CA . GLU A 1 199 ? 38.501 -18.490 -63.851 1.00 40.84 199 GLU A CA 1
ATOM 1518 C C . GLU A 1 199 ? 39.875 -18.128 -64.476 1.00 40.84 199 GLU A C 1
ATOM 1520 O O . GLU A 1 199 ? 39.990 -17.165 -65.231 1.00 40.84 199 GLU A O 1
ATOM 1525 N N . LEU A 1 200 ? 40.860 -19.019 -64.260 1.00 36.72 200 LEU A N 1
ATOM 1526 C CA . LEU A 1 200 ? 41.976 -19.416 -65.157 1.00 36.72 200 LEU A CA 1
ATOM 1527 C C . LEU A 1 200 ? 43.428 -18.926 -64.900 1.00 36.72 200 LEU A C 1
ATOM 1529 O O . LEU A 1 200 ? 43.837 -17.833 -65.270 1.00 36.72 200 LEU A O 1
ATOM 1533 N N . LEU A 1 201 ? 44.213 -19.930 -64.463 1.00 36.78 201 LEU A N 1
ATOM 1534 C CA . LEU A 1 201 ? 45.525 -20.413 -64.950 1.00 36.78 201 LEU A CA 1
ATOM 1535 C C . LEU A 1 201 ? 46.814 -19.593 -64.751 1.00 36.78 201 LEU A C 1
ATOM 1537 O O . LEU A 1 201 ? 46.995 -18.530 -65.334 1.00 36.78 201 LEU A O 1
ATOM 1541 N N . GLY A 1 202 ? 47.808 -20.265 -64.147 1.00 30.23 202 GLY A N 1
ATOM 1542 C CA . GLY A 1 202 ? 49.191 -20.216 -64.641 1.00 30.23 202 GLY A CA 1
ATOM 1543 C C . GLY A 1 202 ? 50.314 -20.239 -63.597 1.00 30.23 202 GLY A C 1
ATOM 1544 O O . GLY A 1 202 ? 50.705 -19.188 -63.117 1.00 30.23 202 GLY A O 1
ATOM 1545 N N . GLU A 1 203 ? 50.870 -21.436 -63.379 1.00 34.59 203 GLU A N 1
ATOM 1546 C CA . GLU A 1 203 ? 52.313 -21.739 -63.231 1.00 34.59 203 GLU A CA 1
ATOM 1547 C C . GLU A 1 203 ? 53.103 -21.313 -61.961 1.00 34.59 203 GLU A C 1
ATOM 1549 O O . GLU A 1 203 ? 53.449 -20.158 -61.743 1.00 34.59 203 GLU A O 1
ATOM 1554 N N . ASP A 1 204 ? 53.474 -22.344 -61.183 1.00 33.59 204 ASP A N 1
ATOM 1555 C CA . ASP A 1 204 ? 54.846 -22.733 -60.800 1.00 33.59 204 ASP A CA 1
ATOM 1556 C C . ASP A 1 204 ? 55.833 -21.684 -60.230 1.00 33.59 204 ASP A C 1
ATOM 1558 O O . ASP A 1 204 ? 56.468 -20.952 -60.984 1.00 33.59 204 ASP A O 1
ATOM 1562 N N . LYS A 1 205 ? 56.134 -21.755 -58.916 1.00 34.28 205 LYS A N 1
ATOM 1563 C CA . LYS A 1 205 ? 57.376 -22.348 -58.337 1.00 34.28 205 LYS A CA 1
ATOM 1564 C C . LYS A 1 205 ? 57.757 -21.829 -56.939 1.00 34.28 205 LYS A C 1
ATOM 1566 O O . LYS A 1 205 ? 57.701 -20.643 -56.651 1.00 34.28 205 LYS A O 1
ATOM 1571 N N . GLU A 1 206 ? 58.330 -22.784 -56.204 1.00 33.28 206 GLU A N 1
ATOM 1572 C CA . GLU A 1 206 ? 59.420 -22.681 -55.219 1.00 33.28 206 GLU A CA 1
ATOM 1573 C C . GLU A 1 206 ? 59.123 -22.251 -53.772 1.00 33.28 206 GLU A C 1
ATOM 1575 O O . GLU A 1 206 ? 58.957 -21.086 -53.423 1.00 33.28 206 GLU A O 1
ATOM 1580 N N . GLU A 1 207 ? 59.181 -23.291 -52.931 1.00 39.25 207 GLU A N 1
ATOM 1581 C CA . GLU A 1 207 ? 59.649 -23.345 -51.547 1.00 39.25 207 GLU A CA 1
ATOM 1582 C C . GLU A 1 207 ? 60.642 -22.244 -51.150 1.00 39.25 207 GLU A C 1
ATOM 1584 O O . GLU A 1 207 ? 61.607 -21.961 -51.865 1.00 39.25 207 GLU A O 1
ATOM 1589 N N . LYS A 1 208 ? 60.491 -21.760 -49.912 1.00 38.06 208 LYS A N 1
ATOM 1590 C CA . LYS A 1 208 ? 61.616 -21.621 -48.981 1.00 38.06 208 LYS A CA 1
ATOM 1591 C C . LYS A 1 208 ? 61.126 -21.564 -47.539 1.00 38.06 208 LYS A C 1
ATOM 1593 O O . LYS A 1 208 ? 60.507 -20.589 -47.117 1.00 38.06 208 LYS A O 1
ATOM 1598 N N . ASP A 1 209 ? 61.471 -22.618 -46.812 1.00 37.19 209 ASP A N 1
ATOM 1599 C CA . ASP A 1 209 ? 61.563 -22.655 -45.359 1.00 37.19 209 ASP A CA 1
ATOM 1600 C C . ASP A 1 209 ? 62.510 -21.563 -44.863 1.00 37.19 209 ASP A C 1
ATOM 1602 O O . ASP A 1 209 ? 63.623 -21.434 -45.383 1.00 37.19 209 ASP A O 1
ATOM 1606 N N . ILE A 1 210 ? 62.109 -20.832 -43.822 1.00 40.16 210 ILE A N 1
ATOM 1607 C CA . ILE A 1 210 ? 63.054 -20.230 -42.879 1.00 40.16 210 ILE A CA 1
ATOM 1608 C C . ILE A 1 210 ? 62.439 -20.310 -41.478 1.00 40.16 210 ILE A C 1
ATOM 1610 O O . ILE A 1 210 ? 61.601 -19.492 -41.098 1.00 40.16 210 ILE A O 1
ATOM 1614 N N . ASP A 1 211 ? 62.892 -21.310 -40.724 1.00 38.19 211 ASP A N 1
ATOM 1615 C CA . ASP A 1 211 ? 62.880 -21.319 -39.266 1.00 38.19 211 ASP A CA 1
ATOM 1616 C C . ASP A 1 211 ? 63.622 -20.088 -38.729 1.00 38.19 211 ASP A C 1
ATOM 1618 O O . ASP A 1 211 ? 64.711 -19.760 -39.208 1.00 38.19 211 ASP A O 1
ATOM 1622 N N . ASN A 1 212 ? 63.105 -19.457 -37.674 1.00 40.41 212 ASN A N 1
ATOM 1623 C CA . ASN A 1 212 ? 64.007 -18.943 -36.649 1.00 40.41 212 ASN A CA 1
ATOM 1624 C C . ASN A 1 212 ? 63.334 -18.848 -35.279 1.00 40.41 212 ASN A C 1
ATOM 1626 O O . ASN A 1 212 ? 62.419 -18.064 -35.029 1.00 40.41 212 ASN A O 1
ATOM 1630 N N . GLU A 1 213 ? 63.853 -19.703 -34.415 1.00 35.84 213 GLU A N 1
ATOM 1631 C CA . GLU A 1 213 ? 63.693 -19.781 -32.978 1.00 35.84 213 GLU A CA 1
ATOM 1632 C C . GLU A 1 213 ? 64.523 -18.678 -32.281 1.00 35.84 213 GLU A C 1
ATOM 1634 O O . GLU A 1 213 ? 65.516 -18.200 -32.828 1.00 35.84 213 GLU A O 1
ATOM 1639 N N . ALA A 1 214 ? 64.142 -18.369 -31.035 1.00 35.16 214 ALA A N 1
ATOM 1640 C CA . ALA A 1 214 ? 64.892 -17.634 -30.003 1.00 35.16 214 ALA A CA 1
ATOM 1641 C C . ALA A 1 214 ? 64.974 -16.091 -30.123 1.00 35.16 214 ALA A C 1
ATOM 1643 O O . ALA A 1 214 ? 65.468 -15.524 -31.086 1.00 35.16 214 ALA A O 1
ATOM 1644 N N . GLU A 1 215 ? 64.544 -15.356 -29.093 1.00 41.72 215 GLU A N 1
ATOM 1645 C CA . GLU A 1 215 ? 65.268 -15.202 -27.826 1.00 41.72 215 GLU A CA 1
ATOM 1646 C C . GLU A 1 215 ? 64.438 -14.453 -26.767 1.00 41.72 215 GLU A C 1
ATOM 1648 O O . GLU A 1 215 ? 63.684 -13.518 -27.038 1.00 41.72 215 GLU A O 1
ATOM 1653 N N . GLU A 1 216 ? 64.638 -14.891 -25.527 1.00 41.09 216 GLU A N 1
ATOM 1654 C CA . GLU A 1 216 ? 64.267 -14.250 -24.271 1.00 41.09 216 GLU A CA 1
ATOM 1655 C C . GLU A 1 216 ? 64.935 -12.875 -24.070 1.00 41.09 216 GLU A C 1
ATOM 1657 O O . GLU A 1 216 ? 66.084 -12.672 -24.461 1.00 41.09 216 GLU A O 1
ATOM 1662 N N . LYS A 1 217 ? 64.270 -11.990 -23.310 1.00 44.38 217 LYS A N 1
ATOM 1663 C CA . LYS A 1 217 ? 64.794 -11.273 -22.115 1.00 44.38 217 LYS A CA 1
ATOM 1664 C C . LYS A 1 217 ? 63.737 -10.260 -21.655 1.00 44.38 217 LYS A C 1
ATOM 1666 O O . LYS A 1 217 ? 63.352 -9.370 -22.397 1.00 44.38 217 LYS A O 1
ATOM 1671 N N . LEU A 1 218 ? 63.082 -10.460 -20.512 1.00 36.81 218 LEU A N 1
ATOM 1672 C CA . LEU A 1 218 ? 63.585 -10.196 -19.158 1.00 36.81 218 LEU A CA 1
ATOM 1673 C C . LEU A 1 218 ? 63.951 -8.716 -18.954 1.00 36.81 218 LEU A C 1
ATOM 1675 O O . LEU A 1 218 ? 65.058 -8.323 -19.288 1.00 36.81 218 LEU A O 1
ATOM 1679 N N . PHE A 1 219 ? 63.065 -7.938 -18.322 1.00 42.00 219 PHE A N 1
ATOM 1680 C CA . PHE A 1 219 ? 63.464 -6.960 -17.300 1.00 42.00 219 PHE A CA 1
ATOM 1681 C C . PHE A 1 219 ? 62.283 -6.625 -16.371 1.00 42.00 219 PHE A C 1
ATOM 1683 O O . PHE A 1 219 ? 61.353 -5.905 -16.724 1.00 42.00 219 PHE A O 1
ATOM 1690 N N . LYS A 1 220 ? 62.350 -7.189 -15.159 1.00 42.91 220 LYS A N 1
ATOM 1691 C CA . LYS A 1 220 ? 61.741 -6.659 -13.931 1.00 42.91 220 LYS A CA 1
ATOM 1692 C C . LYS A 1 220 ? 62.558 -5.453 -13.466 1.00 42.91 220 LYS A C 1
ATOM 1694 O O . LYS A 1 220 ? 63.775 -5.597 -13.422 1.00 42.91 220 LYS A O 1
ATOM 1699 N N . ILE A 1 221 ? 61.905 -4.384 -13.007 1.00 45.41 221 ILE A N 1
ATOM 1700 C CA . ILE A 1 221 ? 62.349 -3.486 -11.913 1.00 45.41 221 ILE A CA 1
ATOM 1701 C C . ILE A 1 221 ? 61.044 -2.945 -11.287 1.00 45.41 221 ILE A C 1
ATOM 1703 O O . ILE A 1 221 ? 60.286 -2.272 -11.974 1.00 45.41 221 ILE A O 1
ATOM 1707 N N . GLU A 1 222 ? 60.517 -3.518 -10.202 1.00 40.97 222 GLU A N 1
ATOM 1708 C CA . GLU A 1 222 ? 60.754 -3.192 -8.777 1.00 40.97 222 GLU A CA 1
ATOM 1709 C C . GLU A 1 222 ? 60.571 -1.713 -8.371 1.00 40.97 222 GLU A C 1
ATOM 1711 O O . GLU A 1 222 ? 61.404 -0.854 -8.630 1.00 40.97 222 GLU A O 1
ATOM 1716 N N . SER A 1 223 ? 59.430 -1.479 -7.716 1.00 35.66 223 SER A N 1
ATOM 1717 C CA . SER A 1 223 ? 59.219 -0.807 -6.426 1.00 35.66 223 SER A CA 1
ATOM 1718 C C . SER A 1 223 ? 60.312 0.107 -5.854 1.00 35.66 223 SER A C 1
ATOM 1720 O O . SER A 1 223 ? 61.380 -0.371 -5.475 1.00 35.66 223 SER A O 1
ATOM 1722 N N . VAL A 1 224 ? 59.924 1.358 -5.581 1.00 46.56 224 VAL A N 1
ATOM 1723 C CA . VAL A 1 224 ? 60.111 2.039 -4.282 1.00 46.56 224 VAL A CA 1
ATOM 1724 C C . VAL A 1 224 ? 58.827 2.792 -3.957 1.00 46.56 224 VAL A C 1
ATOM 1726 O O . VAL A 1 224 ? 58.300 3.447 -4.884 1.00 46.56 224 VAL A O 1
#